Protein AF-A0A973TBJ0-F1 (afdb_monomer)

Sequence (214 aa):
MAAAATARAKSRHTTQELTTSIAASFDHWKHLVAASFVPLAARTRDVDGFRGRMRSRVLDRMSIVEVTATSHEVHRTPALIARAHERYFKLNLQLEGTGLLIQDNREAVLRPGDLAIYDTSRPYTLAFEDSTRIMVLMFPCEALSLPTDYVGQLAAVRMAGSEGLSGIVGQFIRQLSGNLDVLNGPSGSRLAANALDLVSTMLHAEMDITPGRM

Mean predicted aligned error: 6.65 Å

Solvent-accessible surface area (backbone atoms only — not comparable to full-atom values): 11570 Å² total; per-residue (Å²): 137,87,83,86,80,80,84,74,80,79,78,77,79,72,72,58,54,74,44,76,48,70,41,89,39,49,71,49,37,39,51,50,54,30,69,78,53,65,61,47,49,64,49,58,91,51,56,88,76,49,46,41,36,39,40,36,37,49,46,93,78,35,37,43,34,39,40,36,31,42,44,34,35,40,36,35,44,66,78,42,38,78,74,55,92,77,55,32,34,35,40,40,35,26,65,37,47,51,39,39,32,36,31,90,96,31,73,19,78,31,44,59,40,15,34,33,38,38,58,61,76,45,51,35,39,41,41,25,84,46,54,32,30,35,39,36,42,37,33,46,47,83,70,38,96,55,61,63,70,60,55,56,73,44,29,24,41,67,38,54,29,86,41,81,53,40,22,58,48,40,51,53,54,51,53,48,68,77,41,52,82,71,53,38,68,73,66,21,43,51,52,52,51,51,50,45,53,46,50,43,53,32,59,53,50,58,51,72,74,53,84,83,87,130

Secondary structure (DSSP, 8-state):
------------------EEEE-SSHHHHHHHHHHHSSS-EEE-S-TTT--EEEEEEEETTEEEEEEEESSEEEEE-HHHHTT----EEEEEEEEES-EEEEETTEEEEE-TT-EEEEETTS-EEEEESS-EEEEEEEEEGGGSSS-HHHHHHHTT--B-TTSHHHHHHHHHHHHHHHTTTT--HHHHHHHHHHHHHHHHHHHHHHHHT-----

Structure (mmCIF, N/CA/C/O backbone):
data_AF-A0A973TBJ0-F1
#
_entry.id   AF-A0A973TBJ0-F1
#
loop_
_atom_site.group_PDB
_atom_site.id
_atom_site.type_symbol
_atom_site.label_atom_id
_atom_site.label_alt_id
_atom_site.label_comp_id
_atom_site.label_asym_id
_atom_site.label_entity_id
_atom_site.label_seq_id
_atom_site.pdbx_PDB_ins_code
_atom_site.Cartn_x
_atom_site.Cartn_y
_atom_site.Cartn_z
_atom_site.occupancy
_atom_site.B_iso_or_equiv
_atom_site.auth_seq_id
_atom_site.auth_comp_id
_atom_site.auth_asym_id
_atom_site.auth_atom_id
_atom_site.pdbx_PDB_model_num
ATOM 1 N N . MET A 1 1 ? 37.559 -17.553 40.682 1.00 34.38 1 MET A N 1
ATOM 2 C CA . MET A 1 1 ? 37.868 -16.389 39.820 1.00 34.38 1 MET A CA 1
ATOM 3 C C . MET A 1 1 ? 37.573 -16.749 38.371 1.00 34.38 1 MET A C 1
ATOM 5 O O . MET A 1 1 ? 37.774 -17.904 38.029 1.00 34.38 1 MET A O 1
ATOM 9 N N . ALA A 1 2 ? 37.164 -15.744 37.581 1.00 28.59 2 ALA A N 1
ATOM 10 C CA . ALA A 1 2 ? 36.736 -15.748 36.168 1.00 28.59 2 ALA A CA 1
ATOM 11 C C . ALA A 1 2 ? 35.272 -16.202 35.954 1.00 28.59 2 ALA A C 1
ATOM 13 O O . ALA A 1 2 ? 34.984 -17.389 35.956 1.00 28.59 2 ALA A O 1
ATOM 14 N N . ALA A 1 3 ? 34.271 -15.319 36.049 1.00 27.66 3 ALA A N 1
ATOM 15 C CA . ALA A 1 3 ? 33.904 -14.155 35.216 1.00 27.66 3 ALA A CA 1
ATOM 16 C C . ALA A 1 3 ? 32.956 -14.535 34.062 1.00 27.66 3 ALA A C 1
ATOM 18 O O . ALA A 1 3 ? 33.300 -15.285 33.156 1.00 27.66 3 ALA A O 1
ATOM 19 N N . ALA A 1 4 ? 31.743 -13.988 34.161 1.00 31.95 4 ALA A N 1
ATOM 20 C CA . ALA A 1 4 ? 30.631 -14.114 33.235 1.00 31.95 4 ALA A CA 1
ATOM 21 C C . ALA A 1 4 ? 30.923 -13.485 31.864 1.00 31.95 4 ALA A C 1
ATOM 23 O O . ALA A 1 4 ? 31.586 -12.453 31.775 1.00 31.95 4 ALA A O 1
ATOM 24 N N . ALA A 1 5 ? 30.316 -14.041 30.817 1.00 28.50 5 ALA A N 1
ATOM 25 C CA . ALA A 1 5 ? 30.120 -13.353 29.548 1.00 28.50 5 ALA A CA 1
ATOM 26 C C . ALA A 1 5 ? 28.652 -13.494 29.131 1.00 28.50 5 ALA A C 1
ATOM 28 O O . ALA A 1 5 ? 28.253 -14.409 28.415 1.00 28.50 5 ALA A O 1
ATOM 29 N N . THR A 1 6 ? 27.833 -12.574 29.633 1.00 31.39 6 THR A N 1
ATOM 30 C CA . THR A 1 6 ? 26.460 -12.348 29.187 1.00 31.39 6 THR A CA 1
ATOM 31 C C . THR A 1 6 ? 26.503 -11.871 27.735 1.00 31.39 6 THR A C 1
ATOM 33 O O . THR A 1 6 ? 27.023 -10.791 27.444 1.00 31.39 6 THR A O 1
ATOM 36 N N . ALA A 1 7 ? 25.976 -12.673 26.809 1.00 32.09 7 ALA A N 1
ATOM 37 C CA . ALA A 1 7 ? 25.845 -12.290 25.410 1.00 32.09 7 ALA A CA 1
ATOM 38 C C . ALA A 1 7 ? 24.830 -11.143 25.293 1.00 32.09 7 ALA A C 1
ATOM 40 O O . ALA A 1 7 ? 23.620 -11.320 25.415 1.00 32.09 7 ALA A O 1
ATOM 41 N N . ARG A 1 8 ? 25.349 -9.930 25.105 1.00 29.88 8 ARG A N 1
ATOM 42 C CA . ARG A 1 8 ? 24.578 -8.702 24.926 1.00 29.88 8 ARG A CA 1
ATOM 43 C C . ARG A 1 8 ? 23.846 -8.775 23.583 1.00 29.88 8 ARG A C 1
ATOM 45 O O . ARG A 1 8 ? 24.484 -8.730 22.531 1.00 29.88 8 ARG A O 1
ATOM 52 N N . ALA A 1 9 ? 22.519 -8.881 23.615 1.00 33.59 9 ALA A N 1
ATOM 53 C CA . ALA A 1 9 ? 21.678 -8.690 22.440 1.00 33.59 9 ALA A CA 1
ATOM 54 C C . ALA A 1 9 ? 21.980 -7.305 21.843 1.00 33.59 9 ALA A C 1
ATOM 56 O O . ALA A 1 9 ? 21.802 -6.277 22.501 1.00 33.59 9 ALA A O 1
ATOM 57 N N . LYS A 1 10 ? 22.503 -7.269 20.614 1.00 29.95 10 LYS A N 1
ATOM 58 C CA . LYS A 1 10 ? 22.707 -6.014 19.888 1.00 29.95 10 LYS A CA 1
ATOM 59 C C . LYS A 1 10 ? 21.331 -5.459 19.528 1.00 29.95 10 LYS A C 1
ATOM 61 O O . LYS A 1 10 ? 20.676 -5.975 18.627 1.00 29.95 10 LYS A O 1
ATOM 66 N N . SER A 1 11 ? 20.915 -4.416 20.243 1.00 37.12 11 SER A N 1
ATOM 67 C CA . SER A 1 11 ? 19.820 -3.536 19.837 1.00 37.12 11 SER A CA 1
ATOM 68 C C . SER A 1 11 ? 20.096 -3.055 18.410 1.00 37.12 11 SER A C 1
ATOM 70 O O . SER A 1 11 ? 21.063 -2.330 18.167 1.00 37.12 11 SER A O 1
ATOM 72 N N . ARG A 1 12 ? 19.299 -3.526 17.447 1.00 39.25 12 ARG A N 1
ATOM 73 C CA . ARG A 1 12 ? 19.299 -3.004 16.081 1.00 39.25 12 ARG A CA 1
ATOM 74 C C . ARG A 1 12 ? 18.627 -1.635 16.132 1.00 39.25 12 ARG A C 1
ATOM 76 O O . ARG A 1 12 ? 17.409 -1.543 16.045 1.00 39.25 12 ARG A O 1
ATOM 83 N N . HIS A 1 13 ? 19.415 -0.572 16.269 1.00 37.84 13 HIS A N 1
ATOM 84 C CA . HIS A 1 13 ? 18.988 0.740 15.796 1.00 37.84 13 HIS A CA 1
ATOM 85 C C . HIS A 1 13 ? 18.872 0.638 14.273 1.00 37.84 13 HIS A C 1
ATOM 87 O O . HIS A 1 13 ? 19.859 0.792 13.559 1.00 37.84 13 HIS A O 1
ATOM 93 N N . THR A 1 14 ? 17.695 0.254 13.780 1.00 48.97 14 THR A N 1
ATOM 94 C CA . THR A 1 14 ? 17.381 0.298 12.353 1.00 48.97 14 THR A CA 1
ATOM 95 C C . THR A 1 14 ? 17.496 1.752 11.927 1.00 48.97 14 THR A C 1
ATOM 97 O O . THR A 1 14 ? 16.758 2.604 12.420 1.00 48.97 14 THR A O 1
ATOM 100 N N . THR A 1 15 ? 18.480 2.058 11.089 1.00 49.06 15 THR A N 1
ATOM 101 C CA . THR A 1 15 ? 18.734 3.416 10.624 1.00 49.06 15 THR A CA 1
ATOM 102 C C . THR A 1 15 ? 17.465 3.965 9.974 1.00 49.06 15 THR A C 1
ATOM 104 O O . THR A 1 15 ? 16.934 3.360 9.044 1.00 49.06 15 THR A O 1
ATOM 107 N N . GLN A 1 16 ? 16.972 5.107 10.459 1.00 65.06 16 GLN A N 1
ATOM 108 C CA . GLN A 1 16 ? 15.838 5.843 9.884 1.00 65.06 16 GLN A CA 1
ATOM 109 C C . GLN A 1 16 ? 16.239 6.523 8.560 1.00 65.06 16 GLN A C 1
ATOM 111 O O . GLN A 1 16 ? 15.932 7.691 8.335 1.00 65.06 16 GLN A O 1
ATOM 116 N N . GLU A 1 17 ? 16.999 5.849 7.703 1.00 82.06 17 GLU A N 1
ATOM 117 C CA . GLU A 1 17 ? 17.469 6.401 6.437 1.00 82.06 17 GLU A CA 1
ATOM 118 C C . GLU A 1 17 ? 16.389 6.273 5.365 1.00 82.06 17 GLU A C 1
ATOM 120 O O . GLU A 1 17 ? 15.739 5.236 5.210 1.00 82.06 17 GLU A O 1
ATOM 125 N N . LEU A 1 18 ? 16.202 7.351 4.603 1.00 89.69 18 LEU A N 1
ATOM 126 C CA . LEU A 1 18 ? 15.387 7.308 3.400 1.00 89.69 18 LEU A CA 1
ATOM 127 C C . LEU A 1 18 ? 16.126 6.492 2.345 1.00 89.69 18 LEU A C 1
ATOM 129 O O . LEU A 1 18 ? 17.168 6.908 1.845 1.00 89.69 18 LEU A O 1
ATOM 133 N N . THR A 1 19 ? 15.556 5.355 1.969 1.00 92.94 19 THR A N 1
ATOM 134 C CA . THR A 1 19 ? 16.095 4.516 0.901 1.00 92.94 19 THR A CA 1
ATOM 135 C C . THR A 1 19 ? 15.351 4.807 -0.393 1.00 92.94 19 THR A C 1
ATOM 137 O O . THR A 1 19 ? 14.122 4.833 -0.412 1.00 92.94 19 THR A O 1
ATOM 140 N N . THR A 1 20 ? 16.088 5.017 -1.484 1.00 95.62 20 THR A N 1
ATOM 141 C CA . THR A 1 20 ? 15.522 5.093 -2.836 1.00 95.62 20 THR A CA 1
ATOM 142 C C . THR A 1 20 ? 16.095 3.962 -3.675 1.00 95.62 20 THR A C 1
ATOM 144 O O . THR A 1 20 ? 17.310 3.832 -3.792 1.00 95.62 20 THR A O 1
ATOM 147 N N . SER A 1 21 ? 15.226 3.158 -4.278 1.00 96.94 21 SER A N 1
ATOM 148 C CA . SER A 1 21 ? 15.606 2.028 -5.124 1.00 96.94 21 SER A CA 1
ATOM 149 C C . SER A 1 21 ? 14.927 2.147 -6.481 1.00 96.94 21 SER A C 1
ATOM 151 O O . SER A 1 21 ? 13.714 2.338 -6.559 1.00 96.94 21 SER A O 1
ATOM 153 N N . ILE A 1 22 ? 15.705 2.027 -7.553 1.00 98.12 22 ILE A N 1
ATOM 154 C CA . ILE A 1 22 ? 15.210 1.978 -8.932 1.00 98.12 22 ILE A CA 1
ATOM 155 C C . ILE A 1 22 ? 15.436 0.556 -9.440 1.00 98.12 22 ILE A C 1
ATOM 157 O O . ILE A 1 22 ? 16.542 0.022 -9.340 1.00 98.12 22 ILE A O 1
ATOM 161 N N . ALA A 1 23 ? 14.383 -0.072 -9.955 1.00 98.06 23 ALA A N 1
ATOM 162 C CA . ALA A 1 23 ? 14.469 -1.414 -10.501 1.00 98.06 23 ALA A CA 1
ATOM 163 C C . ALA A 1 23 ? 15.285 -1.400 -11.797 1.00 98.06 23 ALA A C 1
ATOM 165 O O . ALA A 1 23 ? 14.930 -0.722 -12.758 1.00 98.06 23 ALA A O 1
ATOM 166 N N . ALA A 1 24 ? 16.364 -2.180 -11.821 1.00 97.69 24 ALA A N 1
ATOM 167 C CA . ALA A 1 24 ? 17.177 -2.384 -13.022 1.00 97.69 24 ALA A CA 1
ATOM 168 C C . ALA A 1 24 ? 16.525 -3.362 -14.020 1.00 97.69 24 ALA A C 1
ATOM 170 O O . ALA A 1 24 ? 16.870 -3.372 -15.195 1.00 97.69 24 ALA A O 1
ATOM 171 N N . SER A 1 25 ? 15.603 -4.200 -13.541 1.00 98.19 25 SER A N 1
ATOM 172 C CA . SER A 1 25 ? 14.829 -5.170 -14.317 1.00 98.19 25 SER A CA 1
ATOM 173 C C . SER A 1 25 ? 13.574 -5.571 -13.539 1.00 98.19 25 SER A C 1
ATOM 175 O O . SER A 1 25 ? 13.467 -5.296 -12.337 1.00 98.19 25 SER A O 1
ATOM 177 N N . PHE A 1 26 ? 12.641 -6.275 -14.182 1.00 98.50 26 PHE A N 1
ATOM 178 C CA . PHE A 1 26 ? 11.483 -6.827 -13.478 1.00 98.50 26 PHE A CA 1
ATOM 179 C C . PHE A 1 26 ? 11.865 -7.900 -12.439 1.00 98.50 26 PHE A C 1
ATOM 181 O O . PHE A 1 26 ? 11.249 -8.005 -11.377 1.00 98.50 26 PHE A O 1
ATOM 188 N N . ASP A 1 27 ? 12.927 -8.669 -12.684 1.00 98.19 27 ASP A N 1
ATOM 189 C CA . ASP A 1 27 ? 13.447 -9.601 -11.681 1.00 98.19 27 ASP A CA 1
ATOM 190 C C . ASP A 1 27 ? 13.969 -8.867 -10.450 1.00 98.19 27 ASP A C 1
ATOM 192 O O . ASP A 1 27 ? 13.645 -9.252 -9.326 1.00 98.19 27 ASP A O 1
ATOM 196 N N . HIS A 1 28 ? 14.702 -7.768 -10.638 1.00 97.94 28 HIS A N 1
ATOM 197 C CA . HIS A 1 28 ? 15.117 -6.920 -9.526 1.00 97.94 28 HIS A CA 1
ATOM 198 C C . HIS A 1 28 ? 13.894 -6.331 -8.798 1.00 97.94 28 HIS A C 1
ATOM 200 O O . HIS A 1 28 ? 13.849 -6.344 -7.569 1.00 97.94 28 HIS A O 1
ATOM 206 N N . TRP A 1 29 ? 12.851 -5.915 -9.523 1.00 98.31 29 TRP A N 1
ATOM 207 C CA . TRP A 1 29 ? 11.604 -5.435 -8.919 1.00 98.31 29 TRP A CA 1
ATOM 208 C C . TRP A 1 29 ? 10.946 -6.452 -7.982 1.00 98.31 29 TRP A C 1
ATOM 210 O O . TRP A 1 29 ? 10.576 -6.093 -6.864 1.00 98.31 29 TRP A O 1
ATOM 220 N N . LYS A 1 30 ? 10.851 -7.727 -8.383 1.00 98.00 30 LYS A N 1
ATOM 221 C CA . LYS A 1 30 ? 10.316 -8.796 -7.517 1.00 98.00 30 LYS A CA 1
ATOM 222 C C . LYS A 1 30 ? 11.065 -8.878 -6.183 1.00 98.00 30 LYS A C 1
ATOM 224 O O . LYS A 1 30 ? 10.432 -9.030 -5.140 1.00 98.00 30 LYS A O 1
ATOM 229 N N . HIS A 1 31 ? 12.392 -8.745 -6.213 1.00 96.56 31 HIS A N 1
ATOM 230 C CA . HIS A 1 31 ? 13.213 -8.744 -5.002 1.00 96.56 31 HIS A CA 1
ATOM 231 C C . HIS A 1 31 ? 12.967 -7.496 -4.147 1.00 96.56 31 HIS A C 1
ATOM 233 O O . HIS A 1 31 ? 12.805 -7.629 -2.936 1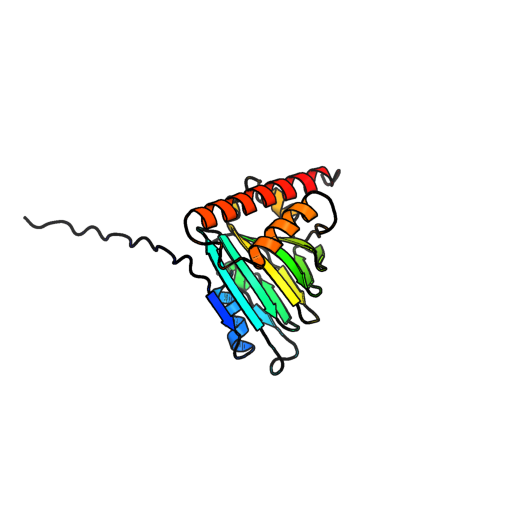.00 96.56 31 HIS A O 1
ATOM 239 N N . LEU A 1 32 ? 12.876 -6.308 -4.758 1.00 96.75 32 LEU A N 1
ATOM 240 C CA . LEU A 1 32 ? 12.585 -5.060 -4.042 1.00 96.75 32 LEU A CA 1
ATOM 241 C C . LEU A 1 32 ? 11.229 -5.125 -3.328 1.00 96.75 32 LEU A C 1
ATOM 243 O O . LEU A 1 32 ? 11.163 -4.890 -2.126 1.00 96.75 32 LEU A O 1
ATOM 247 N N . VAL A 1 33 ? 10.163 -5.535 -4.024 1.00 95.88 33 VAL A N 1
ATOM 248 C CA . VAL A 1 33 ? 8.821 -5.685 -3.429 1.00 95.88 33 VAL A CA 1
ATOM 249 C C . VAL A 1 33 ? 8.839 -6.656 -2.245 1.00 95.88 33 VAL A C 1
ATOM 251 O O . VAL A 1 33 ? 8.254 -6.360 -1.203 1.00 95.88 33 VAL A O 1
ATOM 254 N N . ALA A 1 34 ? 9.509 -7.803 -2.383 1.00 93.19 34 ALA A N 1
ATOM 255 C CA . ALA A 1 34 ? 9.591 -8.802 -1.321 1.00 93.19 34 ALA A CA 1
ATOM 256 C C . ALA A 1 34 ? 10.442 -8.346 -0.121 1.00 93.19 34 ALA A C 1
AT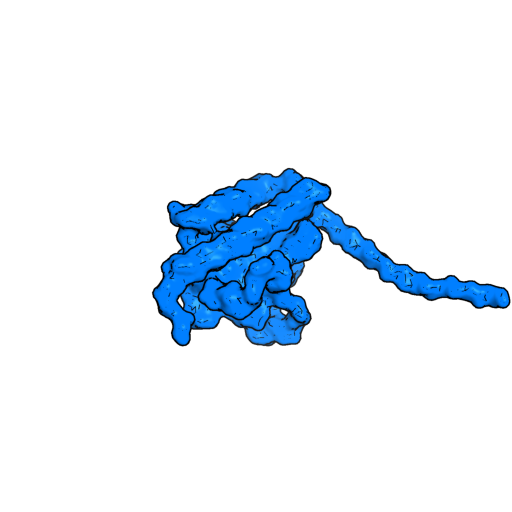OM 258 O O . ALA A 1 34 ? 10.176 -8.778 0.996 1.00 93.19 34 ALA A O 1
ATOM 259 N N . ALA A 1 35 ? 11.445 -7.489 -0.339 1.00 91.81 35 ALA A N 1
ATOM 260 C CA . ALA A 1 35 ? 12.307 -6.954 0.714 1.00 91.81 35 ALA A CA 1
ATOM 261 C C . ALA A 1 35 ? 11.696 -5.744 1.444 1.00 91.81 35 ALA A C 1
ATOM 263 O O . ALA A 1 35 ? 11.965 -5.543 2.626 1.00 91.81 35 ALA A O 1
ATOM 264 N N . SER A 1 36 ? 10.882 -4.934 0.758 1.00 92.56 36 SER A N 1
ATOM 265 C CA . SER A 1 36 ? 10.266 -3.724 1.326 1.00 92.56 36 SER A CA 1
ATOM 266 C C . SER A 1 36 ? 8.996 -3.994 2.139 1.00 92.56 36 SER A C 1
ATOM 268 O O . SER A 1 36 ? 8.548 -3.125 2.888 1.00 92.56 36 SER A O 1
ATOM 270 N N . PHE A 1 37 ? 8.397 -5.176 1.988 1.00 93.88 37 PHE A N 1
ATOM 271 C CA . PHE A 1 37 ? 7.125 -5.540 2.608 1.00 93.88 37 PHE A CA 1
ATOM 272 C C . PHE A 1 37 ? 7.171 -6.958 3.215 1.00 93.88 37 PHE A C 1
ATOM 274 O O . PHE A 1 37 ? 8.226 -7.484 3.546 1.00 93.88 37 PHE A O 1
ATOM 281 N N . VAL A 1 38 ? 6.002 -7.587 3.375 1.00 94.00 38 VAL A N 1
ATOM 282 C CA . VAL A 1 38 ? 5.858 -9.036 3.597 1.00 94.00 38 VAL A CA 1
ATOM 283 C C . VAL A 1 38 ? 6.251 -9.833 2.338 1.00 94.00 38 VAL A C 1
ATOM 285 O O . VAL A 1 38 ? 6.314 -9.248 1.257 1.00 94.00 38 VAL A O 1
ATOM 288 N N . PRO A 1 39 ? 6.446 -11.167 2.413 1.00 95.62 39 PRO A N 1
ATOM 289 C CA . PRO A 1 39 ? 6.699 -11.981 1.226 1.00 95.62 39 PRO A CA 1
ATOM 290 C C . PRO A 1 39 ? 5.585 -11.844 0.179 1.00 95.62 39 PRO A C 1
ATOM 292 O O . PRO A 1 39 ? 4.416 -12.147 0.453 1.00 95.62 39 PRO A O 1
ATOM 295 N N . LEU A 1 40 ? 5.959 -11.408 -1.024 1.00 96.75 40 LEU A N 1
ATOM 296 C CA . LEU A 1 40 ? 5.058 -11.102 -2.135 1.00 96.75 40 LEU A CA 1
ATOM 297 C C . LEU A 1 40 ? 5.592 -11.676 -3.445 1.00 96.75 40 LEU A C 1
ATOM 299 O O . LEU A 1 40 ? 6.799 -11.808 -3.635 1.00 96.75 40 LEU A O 1
ATOM 303 N N . ALA A 1 41 ? 4.677 -11.989 -4.356 1.00 97.56 41 ALA A N 1
ATOM 304 C CA . ALA A 1 41 ? 4.989 -12.237 -5.756 1.00 97.56 41 ALA A CA 1
ATOM 305 C C . ALA A 1 41 ? 4.563 -11.023 -6.585 1.00 97.56 41 ALA A C 1
ATOM 307 O O . ALA A 1 41 ? 3.554 -10.398 -6.269 1.00 97.56 41 ALA A O 1
ATOM 308 N N . ALA A 1 42 ? 5.293 -10.722 -7.657 1.00 98.31 42 ALA A N 1
ATOM 309 C CA . ALA A 1 42 ? 4.883 -9.719 -8.632 1.00 98.31 42 ALA A CA 1
ATOM 310 C C . ALA A 1 42 ? 4.866 -10.312 -10.043 1.00 98.31 42 ALA A C 1
ATOM 312 O O . ALA A 1 42 ? 5.660 -11.206 -10.357 1.00 98.31 42 ALA A O 1
ATOM 313 N N . ARG A 1 43 ? 3.959 -9.811 -10.885 1.00 98.25 43 ARG A N 1
ATOM 314 C CA . ARG A 1 43 ? 3.824 -10.183 -12.302 1.00 98.25 43 ARG A CA 1
ATOM 315 C C . ARG A 1 43 ? 3.677 -8.938 -13.172 1.00 98.25 43 ARG A C 1
ATOM 317 O O . ARG A 1 43 ? 3.189 -7.917 -12.708 1.00 98.25 43 ARG A O 1
ATOM 324 N N . THR A 1 44 ? 4.102 -9.023 -14.425 1.00 98.31 44 THR A N 1
ATOM 325 C CA . THR A 1 44 ? 3.826 -8.016 -15.455 1.00 98.31 44 THR A CA 1
ATOM 326 C C . THR A 1 44 ? 3.725 -8.710 -16.810 1.00 98.31 44 THR A C 1
ATOM 328 O O . THR A 1 44 ? 4.266 -9.806 -16.980 1.00 98.31 44 THR A O 1
ATOM 331 N N . ARG A 1 45 ? 3.014 -8.091 -17.755 1.00 96.38 45 ARG A N 1
ATOM 332 C CA . ARG A 1 45 ? 2.941 -8.552 -19.149 1.00 96.38 45 ARG A CA 1
ATOM 333 C C . ARG A 1 45 ? 4.091 -8.006 -19.998 1.00 96.38 45 ARG A C 1
ATOM 335 O O . ARG A 1 45 ? 4.435 -8.629 -20.993 1.00 96.38 45 ARG A O 1
ATOM 342 N N . ASP A 1 46 ? 4.687 -6.887 -19.589 1.00 96.50 46 ASP A N 1
ATOM 343 C CA . ASP A 1 46 ? 5.777 -6.213 -20.296 1.00 96.50 46 ASP A CA 1
ATOM 344 C C . ASP A 1 46 ? 7.044 -6.210 -19.431 1.00 96.50 46 ASP A C 1
ATOM 346 O O . ASP A 1 46 ? 7.321 -5.277 -18.677 1.00 96.50 46 ASP A O 1
ATOM 350 N N . VAL A 1 47 ? 7.782 -7.320 -19.483 1.00 97.44 47 VAL A N 1
ATOM 351 C CA . VAL A 1 47 ? 8.981 -7.535 -18.656 1.00 97.44 47 VAL A CA 1
ATOM 352 C C . VAL A 1 47 ? 10.119 -6.595 -19.059 1.00 97.44 47 VAL A C 1
ATOM 354 O O . VAL A 1 47 ? 10.785 -6.044 -18.180 1.00 97.44 47 VAL A O 1
ATOM 357 N N . ASP A 1 48 ? 10.320 -6.392 -20.362 1.00 96.62 48 ASP A N 1
ATOM 358 C CA . ASP A 1 48 ? 11.429 -5.602 -20.907 1.00 96.62 48 ASP A CA 1
ATOM 359 C C . ASP A 1 48 ? 11.160 -4.090 -20.816 1.00 96.62 48 ASP A C 1
ATOM 361 O O . ASP A 1 48 ? 12.074 -3.289 -20.584 1.00 96.62 48 ASP A O 1
ATOM 365 N N . GLY A 1 49 ? 9.895 -3.680 -20.949 1.00 97.12 49 GLY A N 1
ATOM 366 C CA . GLY A 1 49 ? 9.463 -2.293 -20.790 1.00 97.12 49 GLY A CA 1
ATOM 367 C C . GLY A 1 49 ? 9.224 -1.868 -19.342 1.00 97.12 49 GLY A C 1
ATOM 368 O O . GLY A 1 49 ? 9.081 -0.670 -19.083 1.00 97.12 49 GLY A O 1
ATOM 369 N N . PHE A 1 50 ? 9.246 -2.798 -18.378 1.00 98.50 50 PHE A N 1
ATOM 370 C CA . PHE A 1 50 ? 8.954 -2.489 -16.981 1.00 98.50 50 PHE A CA 1
ATOM 371 C C . PHE A 1 50 ? 9.854 -1.373 -16.423 1.00 98.50 50 PHE A C 1
ATOM 373 O O . PHE A 1 50 ? 11.079 -1.366 -16.589 1.00 98.50 50 PHE A O 1
ATOM 380 N N . ARG A 1 51 ? 9.243 -0.428 -15.704 1.00 98.62 51 ARG A N 1
ATOM 381 C CA . ARG A 1 51 ? 9.938 0.592 -14.911 1.00 98.62 51 ARG A CA 1
ATOM 382 C C . ARG A 1 51 ? 9.338 0.618 -13.515 1.00 98.62 51 ARG A C 1
ATOM 384 O O . ARG A 1 51 ? 8.122 0.660 -13.370 1.00 98.62 51 ARG A O 1
ATOM 391 N N . GLY A 1 52 ? 10.192 0.641 -12.494 1.00 98.44 52 GLY A N 1
ATOM 392 C CA . GLY A 1 52 ? 9.768 0.676 -11.097 1.00 98.44 52 GLY A CA 1
ATOM 393 C C . GLY A 1 52 ? 10.741 1.454 -10.220 1.00 98.44 52 GLY A C 1
ATOM 394 O O . GLY A 1 52 ? 11.957 1.362 -10.384 1.00 98.44 52 GLY A O 1
ATOM 395 N N . ARG A 1 53 ? 10.203 2.213 -9.271 1.00 98.31 53 ARG A N 1
ATOM 396 C CA . ARG A 1 53 ? 10.940 2.962 -8.254 1.00 98.31 53 ARG A CA 1
ATOM 397 C C . ARG A 1 53 ? 10.225 2.835 -6.914 1.00 98.31 53 ARG A C 1
ATOM 399 O O . ARG A 1 53 ? 9.005 2.965 -6.849 1.00 98.31 53 ARG A O 1
ATOM 406 N N . MET A 1 54 ? 10.992 2.654 -5.844 1.00 97.06 54 MET A N 1
ATOM 407 C CA . MET A 1 54 ? 10.514 2.744 -4.466 1.00 97.06 54 MET A CA 1
ATOM 408 C C . MET A 1 54 ? 11.295 3.800 -3.696 1.00 97.06 54 MET A C 1
ATOM 410 O O . MET A 1 54 ? 12.514 3.898 -3.824 1.00 97.06 54 MET A O 1
ATOM 414 N N . ARG A 1 55 ? 10.588 4.589 -2.890 1.00 95.44 55 ARG A N 1
ATOM 415 C CA . ARG A 1 55 ? 11.169 5.407 -1.822 1.00 95.44 55 ARG A CA 1
ATOM 416 C C . ARG A 1 55 ? 10.578 4.921 -0.515 1.00 95.44 55 ARG A C 1
ATOM 418 O O . ARG A 1 55 ? 9.365 4.980 -0.350 1.00 95.44 55 ARG A O 1
ATOM 425 N N . SER A 1 56 ? 11.410 4.434 0.391 1.00 93.25 56 SER A N 1
ATOM 426 C CA . SER A 1 56 ? 10.954 3.835 1.640 1.00 93.25 56 SER A CA 1
ATOM 427 C C . SER A 1 56 ? 11.646 4.444 2.840 1.00 93.25 56 SER A C 1
ATOM 429 O O . SER A 1 56 ? 12.848 4.719 2.809 1.00 93.25 56 SER A O 1
ATOM 431 N N . ARG A 1 57 ? 10.897 4.559 3.929 1.00 91.88 57 ARG A N 1
ATOM 432 C CA . ARG A 1 57 ? 11.434 4.879 5.241 1.00 91.88 57 ARG A CA 1
ATOM 433 C C . ARG A 1 57 ? 10.769 4.012 6.299 1.00 91.88 57 ARG A C 1
ATOM 435 O O . ARG A 1 57 ? 9.559 3.806 6.261 1.00 91.88 57 ARG A O 1
ATOM 442 N N . VAL A 1 58 ? 11.568 3.547 7.253 1.00 91.00 58 VAL A N 1
ATOM 443 C CA . VAL A 1 58 ? 11.083 2.844 8.442 1.00 91.00 58 VAL A CA 1
ATOM 444 C C . VAL A 1 58 ? 11.211 3.771 9.645 1.00 91.00 58 VAL A C 1
ATOM 446 O O . VAL A 1 58 ? 12.285 4.314 9.908 1.00 91.00 58 VAL A O 1
ATOM 449 N N . LEU A 1 59 ? 10.101 3.965 10.351 1.00 88.69 59 LEU A N 1
ATOM 450 C CA . LEU A 1 59 ? 10.000 4.733 11.586 1.00 88.69 59 LEU A CA 1
ATOM 451 C C . LEU A 1 59 ? 9.431 3.804 12.653 1.00 88.69 59 LEU A C 1
ATOM 453 O O . LEU A 1 59 ? 8.268 3.405 12.595 1.00 88.69 59 LEU A O 1
ATOM 457 N N . ASP A 1 60 ? 10.285 3.411 13.593 1.00 87.12 60 ASP A N 1
ATOM 458 C CA . ASP A 1 60 ? 9.985 2.395 14.599 1.00 87.12 60 ASP A CA 1
ATOM 459 C C . ASP A 1 60 ? 9.500 1.081 13.956 1.00 87.12 60 ASP A C 1
ATOM 461 O O . ASP A 1 60 ? 10.291 0.385 13.317 1.00 87.12 60 ASP A O 1
ATOM 465 N N . ARG A 1 61 ? 8.216 0.730 14.103 1.00 87.00 61 ARG A N 1
ATOM 466 C CA . ARG A 1 61 ? 7.612 -0.482 13.510 1.00 87.00 61 ARG A CA 1
ATOM 467 C C . ARG A 1 61 ? 6.771 -0.196 12.262 1.00 87.00 61 ARG A C 1
ATOM 469 O O . ARG A 1 61 ? 6.175 -1.115 11.710 1.00 87.00 61 ARG A O 1
ATOM 476 N N . MET A 1 62 ? 6.707 1.058 11.822 1.00 91.62 62 MET A N 1
ATOM 477 C CA . MET A 1 62 ? 5.933 1.490 10.663 1.00 91.62 62 MET A CA 1
ATOM 478 C C . MET A 1 62 ? 6.850 1.684 9.454 1.00 91.62 62 MET A C 1
ATOM 480 O O . MET A 1 62 ? 7.854 2.391 9.525 1.00 91.62 62 MET A O 1
ATOM 484 N N . SER A 1 63 ? 6.487 1.081 8.326 1.00 93.38 63 SER A N 1
ATOM 485 C CA . SER A 1 63 ? 7.132 1.313 7.035 1.00 93.38 63 SER A CA 1
ATOM 486 C C . SER A 1 63 ? 6.248 2.213 6.180 1.00 93.38 63 SER A C 1
ATOM 488 O O . SER A 1 63 ? 5.048 1.971 6.047 1.00 93.38 63 SER A O 1
ATOM 490 N N . ILE A 1 64 ? 6.844 3.252 5.608 1.00 94.62 64 ILE A N 1
ATOM 491 C CA . ILE A 1 64 ? 6.201 4.205 4.705 1.00 94.62 64 ILE A CA 1
ATOM 492 C C . ILE A 1 64 ? 6.908 4.078 3.363 1.00 94.62 64 ILE A C 1
ATOM 494 O O . ILE A 1 64 ? 8.107 4.348 3.267 1.00 94.62 64 ILE A O 1
ATOM 498 N N . VAL A 1 65 ? 6.185 3.637 2.337 1.00 96.06 65 VAL A N 1
ATOM 499 C CA . VAL A 1 65 ? 6.761 3.300 1.033 1.00 96.06 65 VAL A CA 1
ATOM 500 C C . VAL A 1 65 ? 5.967 3.964 -0.082 1.00 96.06 65 VAL A C 1
ATOM 502 O O . VAL A 1 65 ? 4.824 3.601 -0.348 1.00 96.06 65 VAL A O 1
ATOM 505 N N . GLU A 1 66 ? 6.593 4.908 -0.779 1.00 97.12 66 GLU A N 1
ATOM 506 C CA . GLU A 1 66 ? 6.104 5.396 -2.064 1.00 97.12 66 GLU A CA 1
ATOM 507 C C . GLU A 1 66 ? 6.576 4.449 -3.170 1.00 97.12 66 GLU A C 1
ATOM 509 O O . GLU A 1 66 ? 7.772 4.178 -3.305 1.00 97.12 66 GLU A O 1
ATOM 514 N N . VAL A 1 67 ? 5.641 3.979 -3.986 1.00 98.00 67 VAL A N 1
ATOM 515 C CA . VAL A 1 67 ? 5.878 3.065 -5.105 1.00 98.00 67 VAL A CA 1
ATOM 516 C C . VAL A 1 67 ? 5.438 3.774 -6.382 1.00 98.00 67 VAL A C 1
ATOM 518 O O . VAL A 1 67 ? 4.323 4.282 -6.464 1.00 98.00 67 VAL A O 1
ATOM 521 N N . THR A 1 68 ? 6.306 3.820 -7.388 1.00 98.50 68 THR A N 1
ATOM 522 C CA . THR A 1 68 ? 5.965 4.258 -8.749 1.00 98.50 68 THR A CA 1
ATOM 523 C C . THR A 1 68 ? 6.367 3.160 -9.711 1.00 98.50 68 THR A C 1
ATOM 525 O O . THR A 1 68 ? 7.529 2.759 -9.705 1.00 98.50 68 THR A O 1
ATOM 528 N N . ALA A 1 69 ? 5.441 2.658 -10.519 1.00 98.50 69 ALA A N 1
ATOM 529 C CA . ALA A 1 69 ? 5.747 1.600 -11.473 1.00 98.50 69 ALA A CA 1
ATOM 530 C C . ALA A 1 69 ? 4.790 1.606 -12.665 1.00 98.50 69 ALA A C 1
ATOM 532 O O . ALA A 1 69 ? 3.675 2.109 -12.562 1.00 98.50 69 ALA A O 1
ATOM 533 N N . THR A 1 70 ? 5.232 1.031 -13.781 1.00 98.56 70 THR A N 1
ATOM 534 C CA . THR A 1 70 ? 4.380 0.689 -14.931 1.00 98.56 70 THR A CA 1
ATOM 535 C C . THR A 1 70 ? 3.425 -0.463 -14.585 1.00 98.56 70 THR A C 1
ATOM 537 O O . THR A 1 70 ? 3.469 -0.995 -13.474 1.00 98.56 70 THR A O 1
ATOM 540 N N . SER A 1 71 ? 2.587 -0.874 -15.541 1.00 98.31 71 SER A N 1
ATOM 541 C CA . SER A 1 71 ? 1.632 -1.985 -15.411 1.00 98.31 71 SER A CA 1
ATOM 542 C C . SER A 1 71 ? 2.227 -3.221 -14.724 1.00 98.31 71 SER A C 1
ATOM 544 O O . SER A 1 71 ? 3.251 -3.762 -15.163 1.00 98.31 71 SER A O 1
ATOM 546 N N . HIS A 1 72 ? 1.611 -3.656 -13.625 1.00 98.62 72 HIS A N 1
ATOM 547 C CA . HIS A 1 72 ? 2.016 -4.847 -12.880 1.00 98.62 72 HIS A CA 1
ATOM 548 C C . HIS A 1 72 ? 0.942 -5.301 -11.888 1.00 98.62 72 HIS A C 1
ATOM 550 O O . HIS A 1 72 ? 0.031 -4.563 -11.518 1.00 98.62 72 HIS A O 1
ATOM 556 N N . GLU A 1 73 ? 1.114 -6.524 -11.402 1.00 98.62 73 GLU A N 1
ATOM 557 C CA . GLU A 1 73 ? 0.322 -7.114 -10.332 1.00 98.62 73 GLU A CA 1
ATOM 558 C C . GLU A 1 73 ? 1.225 -7.516 -9.165 1.00 98.62 73 GLU A C 1
ATOM 560 O O . GLU A 1 73 ? 2.384 -7.904 -9.348 1.00 98.62 73 GLU A O 1
ATOM 565 N N . VAL A 1 74 ? 0.675 -7.455 -7.956 1.00 98.44 74 VAL A N 1
ATOM 566 C CA . VAL A 1 74 ? 1.289 -7.932 -6.718 1.00 98.44 74 VAL A CA 1
ATOM 567 C C . VAL A 1 74 ? 0.331 -8.904 -6.046 1.00 98.44 74 VAL A C 1
ATOM 569 O O . VAL A 1 74 ? -0.841 -8.593 -5.846 1.00 98.44 74 VAL A O 1
ATOM 572 N N . HIS A 1 75 ? 0.845 -10.062 -5.638 1.00 98.44 75 HIS A N 1
ATOM 573 C CA . HIS A 1 75 ? 0.059 -11.110 -5.003 1.00 98.44 75 HIS A CA 1
ATOM 574 C C . HIS A 1 75 ? 0.645 -11.517 -3.660 1.00 98.44 75 HIS A C 1
ATOM 576 O O . HIS A 1 75 ? 1.826 -11.865 -3.533 1.00 98.44 75 HIS A O 1
ATOM 582 N N . ARG A 1 76 ? -0.240 -11.581 -2.673 1.00 98.00 76 ARG A N 1
ATOM 583 C CA . ARG A 1 76 ? -0.022 -12.259 -1.403 1.00 98.00 76 ARG A CA 1
ATOM 584 C C . ARG A 1 76 ? -0.796 -13.569 -1.439 1.00 98.00 76 ARG A C 1
ATOM 586 O O . ARG A 1 76 ? -2.018 -13.565 -1.385 1.00 98.00 76 ARG A O 1
ATOM 593 N N . THR A 1 77 ? -0.098 -14.692 -1.575 1.00 97.50 77 THR A N 1
ATOM 594 C CA . THR A 1 77 ? -0.725 -16.020 -1.711 1.00 97.50 77 THR A CA 1
ATOM 595 C C . THR A 1 77 ? -0.693 -16.795 -0.390 1.00 97.50 77 THR A C 1
ATOM 597 O O . THR A 1 77 ? 0.173 -16.517 0.444 1.00 97.50 77 THR A O 1
ATOM 600 N N . PRO A 1 78 ? -1.550 -17.819 -0.196 1.00 96.81 78 PRO A N 1
ATOM 601 C CA . PRO A 1 78 ? -1.500 -18.680 0.992 1.00 96.81 78 PRO A CA 1
ATOM 602 C C . PRO A 1 78 ? -0.110 -19.274 1.269 1.00 96.81 78 PRO A C 1
ATOM 604 O O . PRO A 1 78 ? 0.364 -19.264 2.402 1.00 96.81 78 PRO A O 1
ATOM 607 N N . ALA A 1 79 ? 0.593 -19.715 0.220 1.00 96.31 79 ALA A N 1
ATOM 608 C CA . ALA A 1 79 ? 1.939 -20.276 0.340 1.00 96.31 79 ALA A CA 1
ATOM 609 C C . ALA A 1 79 ? 2.977 -19.250 0.824 1.00 96.31 79 ALA A C 1
ATOM 611 O O . ALA A 1 79 ? 3.916 -19.603 1.535 1.00 96.31 79 ALA A O 1
ATOM 612 N N . LEU A 1 80 ? 2.820 -17.978 0.445 1.00 95.75 80 LEU A N 1
ATOM 613 C CA . LEU A 1 80 ? 3.663 -16.897 0.949 1.00 95.75 80 LEU A CA 1
ATOM 614 C C . LEU A 1 80 ? 3.281 -16.530 2.387 1.00 95.75 80 LEU A C 1
ATOM 616 O O . LEU A 1 80 ? 4.154 -16.138 3.164 1.00 95.75 80 LEU A O 1
ATOM 620 N N . ILE A 1 81 ? 1.997 -16.635 2.745 1.00 96.25 81 ILE A N 1
ATOM 621 C CA . ILE A 1 81 ? 1.491 -16.349 4.094 1.00 96.25 81 ILE A CA 1
ATOM 622 C C . ILE A 1 81 ? 2.079 -17.297 5.121 1.00 96.25 81 ILE A C 1
ATOM 624 O O . ILE A 1 81 ? 2.623 -16.829 6.116 1.00 96.25 81 ILE A O 1
ATOM 628 N N . ALA A 1 82 ? 2.099 -18.592 4.816 1.00 94.31 82 ALA A N 1
ATOM 629 C CA . ALA A 1 82 ? 2.668 -19.618 5.685 1.00 94.31 82 ALA A CA 1
ATOM 630 C C . ALA A 1 82 ? 4.159 -19.408 6.040 1.00 94.31 82 ALA A C 1
ATOM 632 O O . ALA A 1 82 ? 4.658 -20.037 6.966 1.00 94.31 82 ALA A O 1
ATOM 633 N N . ARG A 1 83 ? 4.883 -18.541 5.314 1.00 88.31 83 ARG A N 1
ATOM 634 C CA . ARG A 1 83 ? 6.307 -18.228 5.544 1.00 88.31 83 ARG A CA 1
ATOM 635 C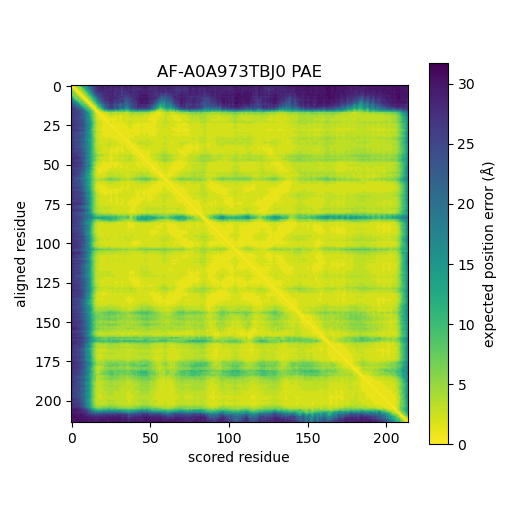 C . ARG A 1 83 ? 6.540 -16.988 6.413 1.00 88.31 83 ARG A C 1
ATOM 637 O O . ARG A 1 83 ? 7.691 -16.648 6.665 1.00 88.31 83 ARG A O 1
ATOM 644 N N . ALA A 1 84 ? 5.486 -16.276 6.806 1.00 82.69 84 ALA A N 1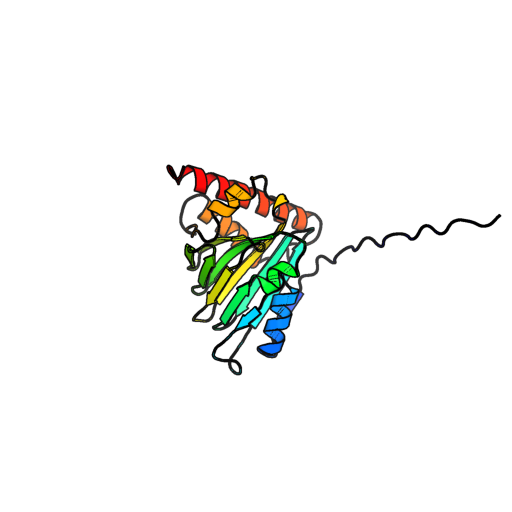
ATOM 645 C CA . ALA A 1 84 ? 5.577 -15.059 7.606 1.00 82.69 84 ALA A CA 1
ATOM 646 C C . ALA A 1 84 ? 4.983 -15.291 9.000 1.00 82.69 84 ALA A C 1
ATOM 648 O O . ALA A 1 84 ? 3.945 -15.932 9.134 1.00 82.69 84 ALA A O 1
ATOM 649 N N . HIS A 1 85 ? 5.632 -14.746 10.028 1.00 79.12 85 HIS A N 1
ATOM 650 C CA . HIS A 1 85 ? 5.208 -14.913 11.424 1.00 79.12 85 HIS A CA 1
ATOM 651 C C . HIS A 1 85 ? 4.457 -13.698 11.979 1.00 79.12 85 HIS A C 1
ATOM 653 O O . HIS A 1 85 ? 3.693 -13.820 12.931 1.00 79.12 85 HIS A O 1
ATOM 659 N N . GLU A 1 86 ? 4.665 -12.528 11.382 1.00 85.25 86 GLU A N 1
ATOM 660 C CA . GLU A 1 86 ? 4.101 -11.264 11.845 1.00 85.25 86 GLU A CA 1
ATOM 661 C C . GLU A 1 86 ? 2.898 -10.851 10.994 1.00 85.25 86 GLU A C 1
ATOM 663 O O . GLU A 1 86 ? 2.861 -11.077 9.779 1.00 85.25 86 GLU A O 1
ATOM 668 N N . ARG A 1 87 ? 1.912 -10.226 11.646 1.00 90.81 87 ARG A N 1
ATOM 669 C CA . ARG A 1 87 ? 0.685 -9.739 11.014 1.00 90.81 87 ARG A CA 1
ATOM 670 C C . ARG A 1 87 ? 0.734 -8.225 10.892 1.00 90.81 87 ARG A C 1
ATOM 672 O O . ARG A 1 87 ? 0.907 -7.516 11.882 1.00 90.81 87 ARG A O 1
ATOM 679 N N . TYR A 1 88 ? 0.559 -7.758 9.667 1.00 95.88 88 TYR A N 1
ATOM 680 C CA . TYR A 1 88 ? 0.538 -6.344 9.330 1.00 95.88 88 TYR A CA 1
ATOM 681 C C . TYR A 1 88 ? -0.772 -5.980 8.650 1.00 95.88 88 TYR A C 1
ATOM 683 O O . TYR A 1 88 ? -1.285 -6.751 7.831 1.00 95.88 88 TYR A O 1
ATOM 691 N N . PHE A 1 89 ? -1.231 -4.761 8.898 1.00 97.62 89 PHE A N 1
ATOM 692 C CA . PHE A 1 89 ? -2.107 -4.076 7.963 1.00 97.62 89 PHE A CA 1
ATOM 693 C C . PHE A 1 89 ? -1.276 -3.245 6.995 1.00 97.62 89 PHE A C 1
ATOM 695 O O . PHE A 1 89 ? -0.172 -2.782 7.305 1.00 97.62 89 PHE A O 1
ATOM 702 N N . LYS A 1 90 ? -1.831 -3.056 5.803 1.00 98.06 90 LYS A N 1
ATOM 703 C CA . LYS A 1 90 ? -1.359 -2.074 4.842 1.00 98.06 90 LYS A CA 1
ATOM 704 C C . LYS A 1 90 ? -2.486 -1.117 4.509 1.00 98.06 90 LYS A C 1
ATOM 706 O O . LYS A 1 90 ? -3.571 -1.558 4.152 1.00 98.06 90 LYS A O 1
ATOM 711 N N . LEU A 1 91 ? -2.206 0.175 4.571 1.00 98.19 91 LEU A N 1
ATOM 712 C CA . LEU A 1 91 ? -3.060 1.220 4.026 1.00 98.19 91 LEU A CA 1
ATOM 713 C C . LEU A 1 91 ? -2.439 1.708 2.717 1.00 98.19 91 LEU A C 1
ATOM 715 O O . LEU A 1 91 ? -1.291 2.152 2.705 1.00 98.19 91 LEU A O 1
ATOM 719 N N . ASN A 1 92 ? -3.183 1.597 1.621 1.00 98.38 92 ASN A N 1
ATOM 720 C CA . ASN A 1 92 ? -2.803 2.112 0.311 1.00 98.38 92 ASN A CA 1
ATOM 721 C C . ASN A 1 92 ? -3.534 3.432 0.061 1.00 98.38 92 ASN A C 1
ATOM 723 O O . ASN A 1 92 ? -4.754 3.477 0.185 1.00 98.38 92 ASN A O 1
ATOM 727 N N . LEU A 1 93 ? -2.780 4.472 -0.290 1.00 98.50 93 LEU A N 1
ATOM 728 C CA . LEU A 1 93 ? -3.266 5.722 -0.858 1.00 98.50 93 LEU A CA 1
ATOM 729 C C . LEU A 1 93 ? -2.863 5.785 -2.334 1.00 98.50 93 LEU A C 1
ATOM 731 O O . LEU A 1 93 ? -1.671 5.822 -2.658 1.00 98.50 93 LEU A O 1
ATOM 735 N N . GLN A 1 94 ? -3.848 5.896 -3.221 1.00 98.50 94 GLN A N 1
ATOM 736 C CA . GLN A 1 94 ? -3.601 6.079 -4.646 1.00 98.50 94 GLN A CA 1
ATOM 737 C C . GLN A 1 94 ? -3.200 7.539 -4.923 1.00 98.50 94 GLN A C 1
ATOM 739 O O . GLN A 1 94 ? -3.959 8.475 -4.660 1.00 98.50 94 GLN A O 1
ATOM 744 N N . LEU A 1 95 ? -1.993 7.769 -5.446 1.00 97.75 95 LEU A N 1
ATOM 745 C CA . LEU A 1 95 ? -1.486 9.117 -5.734 1.00 97.75 95 LEU A CA 1
ATOM 746 C C . LEU A 1 95 ? -1.719 9.517 -7.193 1.00 97.75 95 LEU A C 1
ATOM 748 O O . LEU A 1 95 ? -2.151 10.645 -7.423 1.00 97.75 95 LEU A O 1
ATOM 752 N N . GLU A 1 96 ? -1.458 8.607 -8.136 1.00 98.25 96 GLU A N 1
ATOM 753 C CA . GLU A 1 96 ? -1.648 8.762 -9.590 1.00 98.25 96 GLU A CA 1
ATOM 754 C C . GLU A 1 96 ? -2.015 7.420 -10.223 1.00 98.25 96 GLU A C 1
ATOM 756 O O . GLU A 1 96 ? -1.568 6.386 -9.736 1.00 98.25 96 GLU A O 1
ATOM 761 N N . GLY A 1 97 ? -2.758 7.423 -11.331 1.00 98.25 97 GLY A N 1
ATOM 762 C CA . GLY A 1 97 ? -3.228 6.192 -11.974 1.00 98.25 97 GLY A CA 1
ATOM 763 C C . GLY A 1 97 ? -4.376 5.523 -11.211 1.00 98.25 97 GLY A C 1
ATOM 764 O O . GLY A 1 97 ? -4.913 6.086 -10.254 1.00 98.25 97 GLY A O 1
ATOM 765 N N . THR A 1 98 ? -4.756 4.326 -11.656 1.00 98.56 98 THR A N 1
ATOM 766 C CA . THR A 1 98 ? -5.845 3.530 -11.069 1.00 98.56 98 THR A CA 1
ATOM 767 C C . THR A 1 98 ? -5.307 2.181 -10.608 1.00 98.56 98 THR A C 1
ATOM 769 O O . THR A 1 98 ? -4.514 1.557 -11.313 1.00 98.56 98 THR A O 1
ATOM 772 N N . GLY A 1 99 ? -5.737 1.731 -9.431 1.00 98.44 99 GLY A N 1
ATOM 773 C CA . GLY A 1 99 ? -5.403 0.417 -8.887 1.00 98.44 99 GLY A CA 1
ATOM 774 C C . GLY A 1 99 ? -6.648 -0.375 -8.515 1.00 98.44 99 GLY A C 1
ATOM 775 O O . GLY A 1 99 ? -7.636 0.194 -8.056 1.00 98.44 99 GLY A O 1
ATOM 776 N N . LEU A 1 100 ? -6.592 -1.691 -8.682 1.00 98.69 100 LEU A N 1
ATOM 777 C CA . LEU A 1 100 ? -7.602 -2.628 -8.204 1.00 98.69 100 LEU A CA 1
ATOM 778 C C . LEU A 1 100 ? -7.028 -3.426 -7.033 1.00 98.69 100 LEU A C 1
ATOM 780 O O . LEU A 1 100 ? -6.016 -4.108 -7.181 1.00 98.69 100 LEU A O 1
ATOM 784 N N . LEU A 1 101 ? -7.678 -3.351 -5.876 1.00 98.69 101 LEU A N 1
ATOM 785 C CA . LEU A 1 101 ? -7.374 -4.168 -4.705 1.00 98.69 101 LEU A CA 1
ATOM 786 C C . LEU A 1 101 ? -8.441 -5.248 -4.539 1.00 98.69 101 LEU A C 1
ATOM 788 O O . LEU A 1 101 ? -9.626 -4.932 -4.489 1.00 98.69 101 LEU A O 1
ATOM 792 N N . ILE A 1 102 ? -8.011 -6.499 -4.391 1.00 98.44 102 ILE A N 1
ATOM 793 C CA . ILE A 1 102 ? -8.887 -7.655 -4.194 1.00 98.44 102 ILE A CA 1
ATOM 794 C C . ILE A 1 102 ? -8.506 -8.375 -2.900 1.00 98.44 102 ILE A C 1
ATOM 796 O O . ILE A 1 102 ? -7.362 -8.820 -2.764 1.00 98.44 102 ILE A O 1
ATOM 800 N N . GLN A 1 103 ? -9.454 -8.529 -1.972 1.00 98.00 103 GLN A N 1
ATOM 801 C CA . GLN A 1 103 ? -9.303 -9.337 -0.754 1.00 98.00 103 GLN A CA 1
ATOM 802 C C . GLN A 1 103 ? -10.669 -9.832 -0.254 1.00 98.00 103 GLN A C 1
ATOM 804 O O . GLN A 1 103 ? -11.626 -9.069 -0.197 1.00 98.00 103 GLN A O 1
ATOM 809 N N . ASP A 1 104 ? -10.759 -11.109 0.134 1.00 92.25 104 ASP A N 1
ATOM 810 C CA . ASP A 1 104 ? -11.979 -11.730 0.684 1.00 92.25 104 ASP A CA 1
ATOM 811 C C . ASP A 1 104 ? -13.243 -11.499 -0.165 1.00 92.25 104 ASP A C 1
ATOM 813 O O . ASP A 1 104 ? -14.272 -11.052 0.339 1.00 92.25 104 ASP A O 1
ATOM 817 N N . ASN A 1 105 ? -13.155 -11.776 -1.471 1.00 90.62 105 ASN A N 1
ATOM 818 C CA . ASN A 1 105 ? -14.224 -11.569 -2.462 1.00 90.62 105 ASN A CA 1
ATOM 819 C C . ASN A 1 105 ? -14.718 -10.118 -2.588 1.00 90.62 105 ASN A C 1
ATOM 821 O O . ASN A 1 105 ? -15.790 -9.875 -3.141 1.00 90.62 105 ASN A O 1
ATOM 825 N N . ARG A 1 106 ? -13.951 -9.152 -2.081 1.00 95.38 106 ARG A N 1
ATOM 826 C CA . ARG A 1 106 ? -14.199 -7.727 -2.278 1.00 95.38 106 ARG A CA 1
ATOM 827 C C . ARG A 1 106 ? -13.195 -7.163 -3.252 1.00 95.38 106 ARG A C 1
ATOM 829 O O . ARG A 1 106 ? -12.031 -7.565 -3.256 1.00 95.38 106 ARG A O 1
ATOM 836 N N . GLU A 1 107 ? -13.671 -6.204 -4.026 1.00 96.75 107 GLU A N 1
ATOM 837 C CA . GLU A 1 107 ? -12.896 -5.467 -5.005 1.00 96.75 107 GLU A CA 1
ATOM 838 C C . GLU A 1 107 ? -13.047 -3.971 -4.732 1.00 96.75 107 GLU A C 1
ATOM 840 O O . GLU A 1 107 ? -14.160 -3.452 -4.635 1.00 96.75 107 GLU A O 1
ATOM 845 N N . ALA A 1 108 ? -11.921 -3.273 -4.618 1.00 97.81 108 ALA A N 1
ATOM 846 C CA . ALA A 1 108 ? -11.868 -1.826 -4.487 1.00 97.81 108 ALA A CA 1
ATOM 847 C C . ALA A 1 108 ? -11.057 -1.235 -5.639 1.00 97.81 108 ALA A C 1
ATOM 849 O O . ALA A 1 108 ? -9.842 -1.425 -5.723 1.00 97.81 108 ALA A O 1
ATOM 850 N N . VAL A 1 109 ? -11.735 -0.479 -6.503 1.00 98.38 109 VAL A N 1
ATOM 851 C CA . VAL A 1 109 ? -11.085 0.360 -7.515 1.00 98.38 109 VAL A CA 1
ATOM 852 C C . VAL A 1 109 ? -10.703 1.692 -6.873 1.00 98.38 109 VAL A C 1
ATOM 854 O O . VAL A 1 109 ? -11.570 2.468 -6.454 1.00 98.38 109 VAL A O 1
ATOM 857 N N . LEU A 1 110 ? -9.404 1.963 -6.817 1.00 98.50 110 LEU A N 1
ATOM 858 C CA . LEU A 1 110 ? -8.810 3.161 -6.238 1.00 98.50 110 LEU A CA 1
ATOM 859 C C . LEU A 1 110 ? -8.374 4.113 -7.349 1.00 98.50 110 LEU A C 1
ATOM 861 O O . LEU A 1 110 ? -7.612 3.742 -8.240 1.00 98.50 110 LEU A O 1
ATOM 865 N N . ARG A 1 111 ? -8.854 5.352 -7.275 1.00 98.00 111 ARG A N 1
ATOM 866 C CA . ARG A 1 111 ? -8.464 6.490 -8.113 1.00 98.00 111 ARG A CA 1
ATOM 867 C C . ARG A 1 111 ? -7.636 7.467 -7.276 1.00 98.00 111 ARG A C 1
ATOM 869 O O . ARG A 1 111 ? -7.638 7.356 -6.050 1.00 98.00 111 ARG A O 1
ATOM 876 N N . PRO A 1 112 ? -6.938 8.438 -7.889 1.00 97.69 112 PRO A N 1
ATOM 877 C CA . PRO A 1 112 ? -6.114 9.383 -7.145 1.00 97.69 112 PRO A CA 1
ATOM 878 C C . PRO A 1 112 ? -6.875 10.053 -5.992 1.00 97.69 112 PRO A C 1
ATOM 880 O O . PRO A 1 112 ? -7.894 10.701 -6.207 1.00 97.69 112 PRO A O 1
ATOM 883 N N . GLY A 1 113 ? -6.357 9.899 -4.773 1.00 97.00 113 GLY A N 1
ATOM 884 C CA . GLY A 1 113 ? -6.978 10.368 -3.531 1.00 97.00 113 GLY A CA 1
ATOM 885 C C . GLY A 1 113 ? -7.567 9.250 -2.679 1.00 97.00 113 GLY A C 1
ATOM 886 O O . GLY A 1 113 ? -7.579 9.387 -1.460 1.00 97.00 113 GLY A O 1
ATOM 887 N N . ASP A 1 114 ? -8.005 8.153 -3.290 1.00 98.06 114 ASP A N 1
ATOM 888 C CA . ASP A 1 114 ? -8.696 7.083 -2.578 1.00 98.06 114 ASP A CA 1
ATOM 889 C C . ASP A 1 114 ? -7.756 6.249 -1.712 1.00 98.06 114 ASP A C 1
ATOM 891 O O . ASP A 1 114 ? -6.574 6.056 -2.026 1.00 98.06 114 ASP A O 1
ATOM 895 N N . LEU A 1 115 ? -8.334 5.713 -0.640 1.00 98.12 115 LEU A N 1
ATOM 896 C CA . LEU A 1 115 ? -7.668 4.877 0.342 1.00 98.12 115 LEU A CA 1
ATOM 897 C C . LEU A 1 115 ? -8.317 3.492 0.402 1.00 98.12 115 LEU A C 1
ATOM 899 O O . LEU A 1 115 ? -9.527 3.347 0.228 1.00 98.12 115 LEU A O 1
ATOM 903 N N . ALA A 1 116 ? -7.521 2.478 0.723 1.00 97.88 116 AL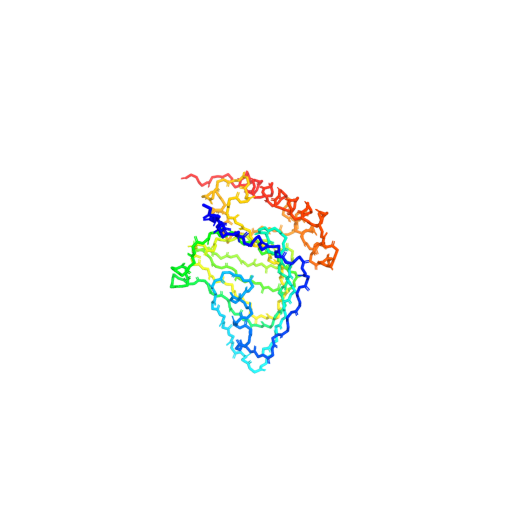A A N 1
ATOM 904 C CA . ALA A 1 116 ? -8.031 1.196 1.199 1.00 97.88 116 ALA A CA 1
ATOM 905 C C . ALA A 1 116 ? -7.037 0.526 2.145 1.00 97.88 116 ALA A C 1
ATOM 907 O O . ALA A 1 116 ? -5.823 0.551 1.917 1.00 97.88 116 ALA A O 1
ATOM 908 N N . ILE A 1 117 ? -7.564 -0.100 3.196 1.00 97.62 117 ILE A N 1
ATOM 909 C CA . ILE A 1 117 ? -6.794 -0.948 4.106 1.00 97.62 117 ILE A CA 1
ATOM 910 C C . ILE A 1 117 ? -6.900 -2.414 3.680 1.00 97.62 117 ILE A C 1
ATOM 912 O O . ILE A 1 117 ? -7.888 -2.812 3.071 1.00 97.62 117 ILE A O 1
ATOM 916 N N . TYR A 1 118 ? -5.882 -3.224 3.953 1.00 97.81 118 TYR A N 1
ATOM 917 C CA . TYR A 1 118 ? -5.910 -4.667 3.712 1.00 97.81 118 TYR A CA 1
ATOM 918 C C . TYR A 1 118 ? -4.973 -5.421 4.654 1.00 97.81 118 TYR A C 1
ATOM 920 O O . TYR A 1 118 ? -3.952 -4.903 5.117 1.00 97.81 118 TYR A O 1
ATOM 928 N N . ASP A 1 119 ? -5.351 -6.662 4.941 1.00 96.25 119 ASP A N 1
ATOM 929 C CA . ASP A 1 119 ? -4.681 -7.556 5.878 1.00 96.25 119 ASP A CA 1
ATOM 930 C C . ASP A 1 119 ? -3.626 -8.409 5.161 1.00 96.25 119 ASP A C 1
ATOM 932 O O . ASP A 1 119 ? -3.911 -9.094 4.179 1.00 96.25 119 ASP A O 1
ATOM 936 N N . THR A 1 120 ? -2.386 -8.400 5.648 1.00 96.44 120 THR A N 1
ATOM 937 C CA . THR A 1 120 ? -1.293 -9.198 5.064 1.00 96.44 120 THR A CA 1
ATOM 938 C C . THR A 1 120 ? -1.270 -10.664 5.501 1.00 96.44 120 THR A C 1
ATOM 940 O O . THR A 1 120 ? -0.509 -11.458 4.926 1.00 96.44 120 THR A O 1
ATOM 943 N N . SER A 1 121 ? -2.083 -11.022 6.498 1.00 94.88 121 SER A N 1
ATOM 944 C CA . SER A 1 121 ? -2.291 -12.387 6.986 1.00 94.88 121 SER A CA 1
ATOM 945 C C . SER A 1 121 ? -3.304 -13.171 6.146 1.00 94.88 121 SER A C 1
ATOM 947 O O . SER A 1 121 ? -3.429 -14.385 6.299 1.00 94.88 121 SER A O 1
ATOM 949 N N . ARG A 1 122 ? -3.973 -12.500 5.203 1.00 95.00 122 ARG A N 1
ATOM 950 C CA . ARG A 1 122 ? -4.936 -13.084 4.268 1.00 95.00 122 ARG A CA 1
ATOM 951 C C . ARG A 1 122 ? -4.483 -12.852 2.825 1.00 95.00 122 ARG A C 1
ATOM 953 O O . ARG A 1 122 ? -3.723 -11.912 2.565 1.00 95.00 122 ARG A O 1
ATOM 960 N N . PRO A 1 123 ? -4.893 -13.701 1.866 1.00 97.25 123 PRO A N 1
ATOM 961 C CA . PRO A 1 123 ? -4.540 -13.484 0.473 1.00 97.25 123 PRO A CA 1
ATOM 962 C C . PRO A 1 123 ? -5.080 -12.154 -0.054 1.00 97.25 123 PRO A C 1
ATOM 964 O O . PRO A 1 123 ? -6.174 -11.731 0.318 1.00 97.25 123 PRO A O 1
ATOM 967 N N . TYR A 1 124 ? -4.318 -11.507 -0.929 1.00 98.44 124 TYR A N 1
ATOM 968 C CA . TYR A 1 124 ? -4.778 -10.333 -1.667 1.00 98.44 124 TYR A CA 1
ATOM 969 C C . TYR A 1 124 ? -4.069 -10.206 -3.011 1.00 98.44 124 TYR A C 1
ATOM 971 O O . TYR A 1 124 ? -2.960 -10.721 -3.197 1.00 98.44 124 TYR A O 1
ATOM 979 N N . THR A 1 125 ? -4.705 -9.470 -3.919 1.00 98.62 125 THR A N 1
ATOM 980 C CA . THR A 1 125 ? -4.111 -9.020 -5.180 1.00 98.62 125 THR A CA 1
ATOM 981 C C . THR A 1 125 ? -4.222 -7.504 -5.286 1.00 98.62 125 THR A C 1
ATOM 983 O O . THR A 1 125 ? -5.265 -6.937 -4.979 1.00 98.62 125 THR A O 1
ATOM 986 N N . LEU A 1 126 ? -3.142 -6.860 -5.718 1.00 98.56 126 LEU A N 1
ATOM 987 C CA . LEU A 1 126 ? -3.151 -5.496 -6.238 1.00 98.56 126 LEU A CA 1
ATOM 988 C C . LEU A 1 126 ? -2.831 -5.564 -7.727 1.00 98.56 126 LEU A C 1
ATOM 990 O O . LEU A 1 126 ? -1.812 -6.149 -8.088 1.00 98.56 126 LEU A O 1
ATOM 994 N N . ALA A 1 127 ? -3.673 -4.976 -8.567 1.00 98.56 127 ALA A N 1
ATOM 995 C CA . ALA A 1 127 ? -3.481 -4.927 -10.009 1.00 98.56 127 ALA A CA 1
ATOM 996 C C . ALA A 1 127 ? -3.482 -3.478 -10.502 1.00 98.56 127 ALA A C 1
ATOM 998 O O . ALA A 1 127 ? -4.340 -2.681 -10.122 1.00 98.56 127 ALA A O 1
ATOM 999 N N . PHE A 1 128 ? -2.513 -3.153 -11.352 1.00 98.56 128 PHE A N 1
ATOM 1000 C CA . PHE A 1 128 ? -2.369 -1.853 -11.992 1.00 98.56 128 PHE A CA 1
ATOM 1001 C C . PHE A 1 128 ? -2.242 -2.080 -13.494 1.00 98.56 128 PHE A C 1
ATOM 1003 O O . PHE A 1 128 ? -1.254 -2.658 -13.947 1.00 98.56 128 PHE A O 1
ATOM 1010 N N . GLU A 1 129 ? -3.252 -1.663 -14.256 1.00 97.44 129 GLU A N 1
ATOM 1011 C CA . GLU A 1 129 ? -3.268 -1.847 -15.713 1.00 97.44 129 GLU A CA 1
ATOM 1012 C C . GLU A 1 129 ? -2.307 -0.886 -16.418 1.00 97.44 129 GLU A C 1
ATOM 1014 O O . GLU A 1 129 ? -1.650 -1.283 -17.377 1.00 97.44 129 GLU A O 1
ATOM 1019 N N . ASP A 1 130 ? -2.146 0.317 -15.867 1.00 96.88 130 ASP A N 1
ATOM 1020 C CA . ASP A 1 130 ? -1.278 1.380 -16.368 1.00 96.88 130 ASP A CA 1
ATOM 1021 C C . ASP A 1 130 ? -0.207 1.774 -15.340 1.00 96.88 130 ASP A C 1
ATOM 1023 O O . ASP A 1 130 ? -0.108 1.221 -14.240 1.00 96.88 130 ASP A O 1
ATOM 1027 N N . SER A 1 131 ? 0.605 2.772 -15.695 1.00 97.69 131 SER A N 1
ATOM 1028 C CA . SER A 1 131 ? 1.524 3.413 -14.757 1.00 97.69 131 SER A CA 1
ATOM 1029 C C . SER A 1 131 ? 0.789 3.991 -13.548 1.00 97.69 131 SER A C 1
ATOM 1031 O O . SER A 1 131 ? -0.220 4.685 -13.671 1.00 97.69 131 SER A O 1
ATOM 1033 N N . THR A 1 132 ? 1.337 3.724 -12.368 1.00 98.25 132 THR A N 1
ATOM 1034 C CA . THR A 1 132 ? 0.731 4.045 -11.078 1.00 98.25 132 THR A CA 1
ATOM 1035 C C . THR A 1 132 ? 1.746 4.689 -10.147 1.00 98.25 132 THR A C 1
ATOM 1037 O O . THR A 1 132 ? 2.948 4.393 -10.195 1.00 98.25 132 THR A O 1
ATOM 1040 N N . ARG A 1 133 ? 1.249 5.532 -9.243 1.00 98.44 133 ARG A N 1
ATOM 1041 C CA . ARG A 1 133 ? 1.986 5.996 -8.071 1.00 98.44 133 ARG A CA 1
ATOM 1042 C C . ARG A 1 133 ? 1.110 5.819 -6.843 1.00 98.44 133 ARG A C 1
ATOM 1044 O O . ARG A 1 133 ? -0.011 6.321 -6.813 1.00 98.44 133 ARG A O 1
ATOM 1051 N N . ILE A 1 134 ? 1.624 5.130 -5.830 1.00 98.19 134 ILE A N 1
ATOM 1052 C CA . ILE A 1 134 ? 0.913 4.863 -4.576 1.00 98.19 134 ILE A CA 1
ATOM 1053 C C . ILE A 1 134 ? 1.802 5.157 -3.373 1.00 98.19 134 ILE A C 1
ATOM 1055 O O . ILE A 1 134 ? 3.029 5.077 -3.456 1.00 98.19 134 ILE A O 1
ATOM 1059 N N . MET A 1 135 ? 1.170 5.458 -2.246 1.00 97.50 135 MET A N 1
ATOM 1060 C CA . MET A 1 135 ? 1.806 5.471 -0.936 1.00 97.50 135 MET A CA 1
ATOM 1061 C C . MET A 1 135 ? 1.250 4.317 -0.105 1.00 97.50 135 MET A C 1
ATOM 1063 O O . MET A 1 135 ? 0.037 4.158 0.010 1.00 97.50 135 MET A O 1
ATOM 1067 N N . VAL A 1 136 ? 2.138 3.517 0.479 1.00 97.88 136 VAL A N 1
ATOM 1068 C CA . VAL A 1 136 ? 1.785 2.391 1.341 1.00 97.88 136 VAL A CA 1
ATOM 1069 C C . VAL A 1 136 ? 2.319 2.637 2.740 1.00 97.88 136 VAL A C 1
ATOM 1071 O O . VAL A 1 136 ? 3.526 2.760 2.943 1.00 97.88 136 VAL A O 1
ATOM 1074 N N . LEU A 1 137 ? 1.412 2.652 3.709 1.00 97.19 137 LEU A N 1
ATOM 1075 C CA . LEU A 1 137 ? 1.740 2.575 5.127 1.00 97.19 137 LEU A CA 1
ATOM 1076 C C . LEU A 1 137 ? 1.569 1.119 5.550 1.00 97.19 137 LEU A C 1
ATOM 1078 O O . LEU A 1 137 ? 0.485 0.564 5.399 1.00 97.19 137 LEU A O 1
ATOM 1082 N N . MET A 1 138 ? 2.625 0.496 6.061 1.00 97.06 138 MET A N 1
ATOM 1083 C CA . MET A 1 138 ? 2.594 -0.865 6.594 1.00 97.06 138 MET A CA 1
ATOM 1084 C C . MET A 1 138 ? 2.964 -0.830 8.072 1.00 97.06 138 MET A C 1
ATOM 1086 O O . MET A 1 138 ? 4.025 -0.324 8.433 1.00 97.06 138 MET A O 1
ATOM 1090 N N . PHE A 1 139 ? 2.097 -1.368 8.920 1.00 95.69 139 PHE A N 1
ATOM 1091 C CA . PHE A 1 139 ? 2.250 -1.312 10.371 1.00 95.69 139 PHE A CA 1
ATOM 1092 C C . PHE A 1 139 ? 1.659 -2.570 11.025 1.00 95.69 139 PHE A C 1
ATOM 1094 O O . PHE A 1 139 ? 0.776 -3.205 10.434 1.00 95.69 139 PHE A O 1
ATOM 1101 N N . PRO A 1 140 ? 2.173 -2.987 12.197 1.00 95.12 140 PRO A N 1
ATOM 1102 C CA . PRO A 1 140 ? 1.669 -4.160 12.901 1.00 95.12 140 PRO A CA 1
ATOM 1103 C C . PRO A 1 140 ? 0.173 -4.035 13.172 1.00 95.12 140 PRO A C 1
ATOM 1105 O O . PRO A 1 140 ? -0.310 -2.937 13.448 1.00 95.12 140 PRO A O 1
ATOM 1108 N N . CYS A 1 141 ? -0.565 -5.143 13.122 1.00 93.62 141 CYS A N 1
ATOM 1109 C CA . CYS A 1 141 ? -2.007 -5.115 13.380 1.00 93.62 141 CYS A CA 1
ATOM 1110 C C . CYS A 1 141 ? -2.345 -4.545 14.768 1.00 93.62 141 CYS A C 1
ATOM 1112 O O . CYS A 1 141 ? -3.354 -3.863 14.907 1.00 93.62 141 CYS A O 1
ATOM 1114 N N . GLU A 1 142 ? -1.489 -4.769 15.770 1.00 91.31 142 GLU A N 1
ATOM 1115 C CA . GLU A 1 142 ? -1.648 -4.224 17.123 1.00 91.31 142 GLU A CA 1
ATOM 1116 C C . GLU A 1 142 ? -1.326 -2.725 17.258 1.00 91.31 142 GLU A C 1
ATOM 1118 O O . GLU A 1 142 ? -1.483 -2.169 18.340 1.00 91.31 142 GLU A O 1
ATOM 1123 N N . ALA A 1 143 ? -0.843 -2.069 16.197 1.00 92.31 143 ALA A N 1
ATOM 1124 C CA . ALA A 1 143 ? -0.534 -0.639 16.227 1.00 92.31 143 ALA A CA 1
ATOM 1125 C C . ALA A 1 143 ? -1.783 0.247 16.100 1.00 92.31 143 ALA A C 1
ATOM 1127 O O . ALA A 1 143 ? -1.707 1.442 16.374 1.00 92.31 143 ALA A O 1
ATOM 1128 N N . LEU A 1 144 ? -2.916 -0.318 15.670 1.00 89.75 144 LEU A N 1
ATOM 1129 C CA . LEU A 1 144 ? -4.196 0.380 15.669 1.00 89.75 144 LEU A CA 1
ATOM 1130 C C . LEU A 1 144 ? -4.900 0.179 17.008 1.00 89.75 144 LEU A C 1
ATOM 1132 O O . LEU A 1 144 ? -4.987 -0.938 17.515 1.00 89.75 144 LEU A O 1
ATOM 1136 N N . SER A 1 145 ? -5.506 1.247 17.516 1.00 86.31 145 SER A N 1
ATOM 1137 C CA . SER A 1 145 ? -6.379 1.218 18.695 1.00 86.31 145 SER A CA 1
ATOM 1138 C C . SER A 1 145 ? -7.778 0.680 18.349 1.00 86.31 145 SER A C 1
ATOM 1140 O O . SER A 1 145 ? -8.789 1.228 18.780 1.00 86.31 145 SER A O 1
ATOM 1142 N N . LEU A 1 146 ? -7.843 -0.376 17.529 1.00 87.50 146 LEU A N 1
ATOM 1143 C CA . LEU A 1 146 ? -9.063 -1.019 17.036 1.00 87.50 146 LEU A CA 1
ATOM 1144 C C . LEU A 1 146 ? -8.898 -2.549 17.051 1.00 87.50 146 LEU A C 1
ATOM 1146 O O . LEU A 1 146 ? -7.812 -3.048 16.744 1.00 87.50 146 LEU A O 1
ATOM 1150 N N . PRO A 1 147 ? -9.961 -3.324 17.340 1.00 89.56 147 PRO A N 1
ATOM 1151 C CA . PRO A 1 147 ? -9.927 -4.775 17.186 1.00 89.56 147 PRO A CA 1
ATOM 1152 C C . PRO A 1 147 ? -9.560 -5.187 15.754 1.00 89.56 147 PRO A C 1
ATOM 1154 O O . PRO A 1 147 ? -10.096 -4.654 14.783 1.00 89.56 147 PRO A O 1
ATOM 1157 N N . THR A 1 148 ? -8.673 -6.173 15.600 1.00 88.06 148 THR A N 1
ATOM 1158 C CA . THR A 1 148 ? -8.211 -6.635 14.276 1.00 88.06 148 THR A CA 1
ATOM 1159 C C . THR A 1 148 ? -9.368 -7.106 13.390 1.00 88.06 148 THR A C 1
ATOM 1161 O O . THR A 1 148 ? -9.387 -6.795 12.201 1.00 88.06 148 THR A O 1
ATOM 1164 N N . ASP A 1 149 ? -10.362 -7.782 13.970 1.00 87.19 149 ASP A N 1
ATOM 1165 C CA . ASP A 1 149 ? -11.544 -8.252 13.239 1.00 87.19 149 ASP A CA 1
ATOM 1166 C C . ASP A 1 149 ? -12.379 -7.090 12.685 1.00 87.19 149 ASP A C 1
ATOM 1168 O O . ASP A 1 149 ? -12.946 -7.210 11.601 1.00 87.19 149 ASP A O 1
ATOM 1172 N N . TYR A 1 150 ? -12.407 -5.945 13.378 1.00 87.75 150 TYR A N 1
ATOM 1173 C CA . TYR A 1 150 ? -13.115 -4.747 12.914 1.00 87.75 150 TYR A CA 1
ATOM 1174 C C . TYR A 1 150 ? -12.428 -4.172 11.681 1.00 87.75 150 TYR A C 1
ATOM 1176 O O . TYR A 1 150 ? -13.058 -3.929 10.655 1.00 87.75 150 TYR A O 1
ATOM 1184 N N . VAL A 1 151 ? -11.103 -4.049 11.734 1.00 89.81 151 VAL A N 1
ATOM 1185 C CA . VAL A 1 151 ? -10.315 -3.586 10.587 1.00 89.81 151 VAL A CA 1
ATOM 1186 C C . VAL A 1 151 ? -10.427 -4.567 9.411 1.00 89.81 151 VAL A C 1
ATOM 1188 O O . VAL A 1 151 ? -10.516 -4.149 8.258 1.00 89.81 151 VAL A O 1
ATOM 1191 N N . GLY A 1 152 ? -10.508 -5.873 9.687 1.00 87.50 152 GLY A N 1
ATOM 1192 C CA . GLY A 1 152 ? -10.756 -6.905 8.679 1.00 87.50 152 GLY A CA 1
ATOM 1193 C C . GLY A 1 152 ? -12.078 -6.715 7.919 1.00 87.50 152 GLY A C 1
ATOM 1194 O O . GLY A 1 152 ? -12.136 -6.974 6.713 1.00 87.50 152 GLY A O 1
ATOM 1195 N N . GLN A 1 153 ? -13.125 -6.197 8.571 1.00 88.62 153 GLN A N 1
ATOM 1196 C CA . GLN A 1 153 ? -14.401 -5.871 7.917 1.00 88.62 153 GLN A CA 1
ATOM 1197 C C . GLN A 1 153 ? -14.302 -4.665 6.976 1.00 88.62 153 GLN A C 1
ATOM 1199 O O . GLN A 1 153 ? -15.077 -4.584 6.028 1.00 88.62 153 GLN A O 1
ATOM 1204 N N . LEU A 1 154 ? -13.310 -3.793 7.146 1.00 91.50 154 LEU A N 1
ATOM 1205 C CA . LEU A 1 154 ? -13.032 -2.670 6.240 1.00 91.50 154 LEU A CA 1
ATOM 1206 C C . LEU A 1 154 ? -11.986 -3.000 5.165 1.00 91.50 154 LEU A C 1
ATOM 1208 O O . LEU A 1 154 ? -11.715 -2.185 4.282 1.00 91.50 154 LEU A O 1
ATOM 1212 N N . ALA A 1 155 ? -11.383 -4.190 5.214 1.00 92.62 155 ALA A N 1
ATOM 1213 C CA . ALA A 1 155 ? -10.342 -4.557 4.266 1.00 92.62 155 ALA A CA 1
ATOM 1214 C C . ALA A 1 155 ? -10.853 -4.579 2.811 1.00 92.62 155 ALA A C 1
ATOM 1216 O O . ALA A 1 155 ? -11.951 -5.044 2.540 1.00 92.62 155 ALA A O 1
ATOM 1217 N N . ALA A 1 156 ? -10.081 -4.064 1.853 1.00 93.56 156 ALA A N 1
ATOM 1218 C CA . ALA A 1 156 ? -10.507 -3.914 0.455 1.00 93.56 156 ALA A CA 1
ATOM 1219 C C . ALA A 1 156 ? -11.877 -3.223 0.269 1.00 93.56 156 ALA A C 1
ATOM 1221 O O . ALA A 1 156 ? -12.585 -3.484 -0.702 1.00 93.56 156 ALA A O 1
ATOM 1222 N N . VAL A 1 157 ? -12.243 -2.318 1.183 1.00 94.94 157 VAL A N 1
ATOM 1223 C CA . VAL A 1 157 ? -13.326 -1.350 0.991 1.00 94.94 157 VAL A CA 1
ATOM 1224 C C . VAL A 1 157 ? -12.705 -0.024 0.562 1.00 94.94 157 VAL A C 1
ATOM 1226 O O . VAL A 1 157 ? -11.711 0.431 1.133 1.00 94.94 157 VAL A O 1
ATOM 1229 N N . ARG A 1 158 ? -13.270 0.583 -0.484 1.00 96.00 158 ARG A N 1
ATOM 1230 C CA . ARG A 1 158 ? -12.842 1.890 -0.989 1.00 96.00 158 ARG A CA 1
ATOM 1231 C C . ARG A 1 158 ? -13.312 2.981 -0.028 1.00 96.00 158 ARG A C 1
ATOM 1233 O O . ARG A 1 158 ? -14.512 3.173 0.125 1.00 96.00 158 ARG A O 1
ATOM 1240 N N . MET A 1 159 ? -12.368 3.746 0.505 1.00 95.81 159 MET A N 1
ATOM 1241 C CA . MET A 1 159 ? -12.622 4.996 1.220 1.00 95.81 159 MET A CA 1
ATOM 1242 C C . MET A 1 159 ? -12.341 6.160 0.265 1.00 95.81 159 MET A C 1
ATOM 1244 O O . MET A 1 159 ? -11.212 6.323 -0.212 1.00 95.81 159 MET A O 1
ATOM 1248 N N . ALA A 1 160 ? -13.377 6.930 -0.078 1.00 93.69 160 ALA A N 1
ATOM 1249 C CA . ALA A 1 160 ? -13.277 7.984 -1.084 1.00 93.69 160 ALA A CA 1
ATOM 1250 C C . ALA A 1 160 ? -12.393 9.141 -0.594 1.00 93.69 160 ALA A C 1
ATOM 1252 O O . ALA A 1 160 ? -12.613 9.703 0.477 1.00 93.69 160 ALA A O 1
ATOM 1253 N N . GLY A 1 161 ? -11.404 9.539 -1.395 1.00 90.69 161 GLY A N 1
ATOM 1254 C CA . GLY A 1 161 ? -10.440 10.584 -1.018 1.00 90.69 161 GLY A CA 1
ATOM 1255 C C . GLY A 1 161 ? -10.984 12.016 -0.979 1.00 90.69 161 GLY A C 1
ATOM 1256 O O . GLY A 1 161 ? -10.245 12.944 -0.657 1.00 90.69 161 GLY A O 1
ATOM 1257 N N . SER A 1 162 ? -12.242 12.219 -1.362 1.00 87.75 162 SER A N 1
ATOM 1258 C CA . SER A 1 162 ? -12.897 13.529 -1.460 1.00 87.75 162 SER A CA 1
ATOM 1259 C C . SER A 1 162 ? -13.948 13.769 -0.378 1.00 87.75 162 SER A C 1
ATOM 1261 O O . SER A 1 162 ? -14.576 14.824 -0.373 1.00 87.75 162 SER A O 1
ATOM 1263 N N . GLU A 1 163 ? -14.166 12.803 0.513 1.00 86.06 163 GLU A N 1
ATOM 1264 C CA . GLU A 1 163 ? -15.280 12.801 1.460 1.00 86.06 163 GLU A CA 1
ATOM 1265 C C . GLU A 1 163 ? -14.791 12.525 2.883 1.00 86.06 163 GLU A C 1
ATOM 1267 O O . GLU A 1 163 ? -13.716 11.963 3.083 1.00 86.06 163 GLU A O 1
ATOM 1272 N N . GLY A 1 164 ? -15.583 12.949 3.869 1.00 90.38 164 GLY A N 1
ATOM 1273 C CA . GLY A 1 164 ? -15.415 12.573 5.272 1.00 90.38 164 GLY A CA 1
ATOM 1274 C C . GLY A 1 164 ? -13.999 12.732 5.838 1.00 90.38 164 GLY A C 1
ATOM 1275 O O . GLY A 1 164 ? -13.238 13.639 5.484 1.00 90.38 164 GLY A O 1
ATOM 1276 N N . LEU A 1 165 ? -13.652 11.833 6.761 1.00 93.81 165 LEU A N 1
ATOM 1277 C CA . LEU A 1 165 ? -12.316 11.789 7.356 1.00 93.81 165 LEU A CA 1
ATOM 1278 C C . LEU A 1 165 ? -11.271 11.205 6.400 1.00 93.81 165 LEU A C 1
ATOM 1280 O O . LEU A 1 165 ? -10.098 11.567 6.510 1.00 93.81 165 LEU A O 1
ATOM 1284 N N . SER A 1 166 ? -11.665 10.366 5.440 1.00 93.88 166 SER A N 1
ATOM 1285 C CA . SER A 1 166 ? -10.753 9.794 4.446 1.00 93.88 166 SER A CA 1
ATOM 1286 C C . SER A 1 166 ? -10.083 10.862 3.588 1.00 93.88 166 SER A C 1
ATOM 1288 O O . SER A 1 166 ? -8.882 10.768 3.335 1.00 93.88 166 SER A O 1
ATOM 1290 N N . GLY A 1 167 ? -10.793 11.932 3.221 1.00 94.38 167 GLY A N 1
ATOM 1291 C CA . GLY A 1 167 ? -10.189 13.058 2.511 1.00 94.38 167 GLY A CA 1
ATOM 1292 C C . GLY A 1 167 ? -9.139 13.805 3.337 1.00 94.38 167 GLY A C 1
ATOM 1293 O O . GLY A 1 167 ? -8.050 14.100 2.840 1.00 94.38 167 GLY A O 1
ATOM 1294 N N . ILE A 1 168 ? -9.414 14.057 4.620 1.00 95.25 168 ILE A N 1
ATOM 1295 C CA . ILE A 1 168 ? -8.486 14.761 5.522 1.00 95.25 168 ILE A CA 1
ATOM 1296 C C . ILE A 1 168 ? -7.231 13.914 5.767 1.00 95.25 168 ILE A C 1
ATOM 1298 O O . ILE A 1 168 ? -6.103 14.386 5.592 1.00 95.25 168 ILE A O 1
ATOM 1302 N N . VAL A 1 169 ? -7.416 12.645 6.134 1.00 95.94 169 VAL A N 1
ATOM 1303 C CA . VAL A 1 169 ? -6.312 11.723 6.427 1.00 95.94 169 VAL A CA 1
ATOM 1304 C C . VAL A 1 169 ? -5.511 11.405 5.162 1.00 95.94 169 VAL A C 1
ATOM 1306 O O . VAL A 1 169 ? -4.279 11.392 5.199 1.00 95.94 169 VAL A O 1
ATOM 1309 N N . GLY A 1 170 ? -6.177 11.243 4.017 1.00 95.69 170 GLY A N 1
ATOM 1310 C CA . GLY A 1 170 ? -5.529 11.052 2.720 1.00 95.69 170 GLY A CA 1
ATOM 1311 C C . GLY A 1 170 ? -4.642 12.230 2.317 1.00 95.69 170 GLY A C 1
ATOM 1312 O O . GLY A 1 170 ? -3.521 12.019 1.849 1.00 95.69 170 GLY A O 1
ATOM 1313 N N . GLN A 1 171 ? -5.085 13.471 2.549 1.00 94.12 171 GLN A N 1
ATOM 1314 C CA . GLN A 1 171 ? -4.259 14.663 2.321 1.00 94.12 171 GLN A CA 1
ATOM 1315 C C . GLN A 1 171 ? -3.038 14.694 3.240 1.00 94.12 171 GLN A C 1
ATOM 1317 O O . GLN A 1 171 ? -1.929 14.949 2.770 1.00 94.12 171 GLN A O 1
ATOM 1322 N N . PHE A 1 172 ? -3.207 14.379 4.525 1.00 94.06 172 PHE A N 1
ATOM 1323 C CA . PHE A 1 172 ? -2.086 14.303 5.458 1.00 94.06 172 PHE A CA 1
ATOM 1324 C C . PHE A 1 172 ? -1.038 13.270 5.008 1.00 94.06 172 PHE A C 1
ATOM 1326 O O . PHE A 1 172 ? 0.139 13.603 4.874 1.00 94.06 172 PHE A O 1
ATOM 1333 N N . ILE A 1 173 ? -1.459 12.048 4.664 1.00 93.56 173 ILE A N 1
ATOM 1334 C CA . ILE A 1 173 ? -0.563 10.990 4.164 1.00 93.56 173 ILE A CA 1
ATOM 1335 C C . ILE A 1 173 ? 0.109 11.394 2.840 1.00 93.56 173 ILE A C 1
ATOM 1337 O O . ILE A 1 173 ? 1.296 11.128 2.640 1.00 93.56 173 ILE A O 1
ATOM 1341 N N . ARG A 1 174 ? -0.605 12.083 1.940 1.00 93.50 174 ARG A N 1
ATOM 1342 C CA . ARG A 1 174 ? -0.027 12.639 0.703 1.00 93.50 174 ARG A CA 1
ATOM 1343 C C . ARG A 1 174 ? 1.067 13.669 0.992 1.00 93.50 174 ARG A C 1
ATOM 1345 O O . ARG A 1 174 ? 2.087 13.694 0.308 1.00 93.50 174 ARG A O 1
ATOM 1352 N N . GLN A 1 175 ? 0.898 14.510 2.009 1.00 91.31 175 GLN A N 1
ATOM 1353 C CA . GLN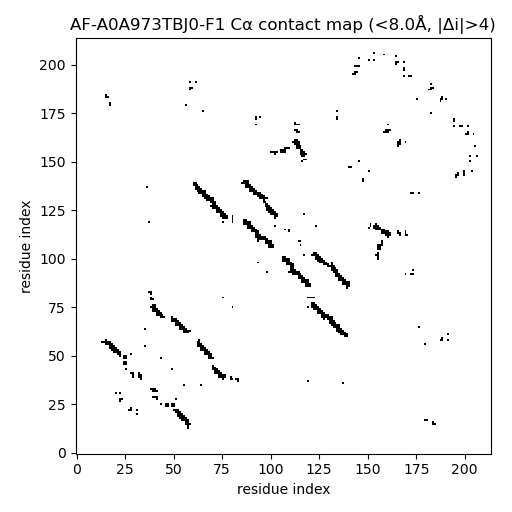 A 1 175 ? 1.957 15.438 2.415 1.00 91.31 175 GLN A CA 1
ATOM 1354 C C . GLN A 1 175 ? 3.169 14.689 2.978 1.00 91.31 175 GLN A C 1
ATOM 1356 O O . GLN A 1 175 ? 4.306 15.051 2.670 1.00 91.31 175 GLN A O 1
ATOM 1361 N N . LEU A 1 176 ? 2.956 13.590 3.710 1.00 85.12 176 LEU A N 1
ATOM 1362 C CA . LEU A 1 176 ? 4.051 12.725 4.156 1.00 85.12 176 LEU A CA 1
ATOM 1363 C C . LEU A 1 176 ? 4.822 12.105 2.980 1.00 85.12 176 LEU A C 1
ATOM 1365 O O . LEU A 1 176 ? 6.049 12.050 3.029 1.00 85.12 176 LEU A O 1
ATOM 1369 N N . SER A 1 177 ? 4.141 11.690 1.902 1.00 83.00 177 SER A N 1
ATOM 1370 C CA . SER A 1 177 ? 4.814 11.133 0.715 1.00 83.00 177 SER A CA 1
ATOM 1371 C C . SER A 1 177 ? 5.725 12.137 0.016 1.00 83.00 177 SER A C 1
ATOM 1373 O O . SER A 1 177 ? 6.833 11.794 -0.405 1.00 83.00 177 SER A O 1
ATOM 1375 N N . GLY A 1 178 ? 5.274 13.390 -0.078 1.00 84.44 178 GLY A N 1
ATOM 1376 C CA . GLY A 1 178 ? 6.063 14.477 -0.653 1.00 84.44 178 GLY A CA 1
ATOM 1377 C C . GLY A 1 178 ? 7.317 14.809 0.160 1.00 84.44 178 GLY A C 1
ATOM 1378 O O . GLY A 1 178 ? 8.330 15.168 -0.428 1.00 84.44 178 GLY A O 1
ATOM 1379 N N . ASN A 1 179 ? 7.268 14.615 1.482 1.00 85.25 179 ASN A N 1
ATOM 1380 C CA . ASN A 1 179 ? 8.268 15.108 2.436 1.00 85.25 179 ASN A CA 1
ATOM 1381 C C . ASN A 1 179 ? 8.935 13.977 3.239 1.00 85.25 179 ASN A C 1
ATOM 1383 O O . ASN A 1 179 ? 9.258 14.128 4.420 1.00 85.25 179 ASN A O 1
ATOM 1387 N N . LEU A 1 180 ? 9.133 12.809 2.616 1.00 85.25 180 LEU A N 1
ATOM 1388 C CA . LEU A 1 180 ? 9.763 11.653 3.265 1.00 85.25 180 LEU A CA 1
ATOM 1389 C C . LEU A 1 180 ? 11.161 11.955 3.822 1.00 85.25 180 LEU A C 1
ATOM 1391 O O . LEU A 1 180 ? 11.612 11.260 4.721 1.00 85.25 180 LEU A O 1
ATOM 1395 N N . ASP A 1 181 ? 11.884 12.934 3.292 1.00 85.75 181 ASP A N 1
ATOM 1396 C CA . ASP A 1 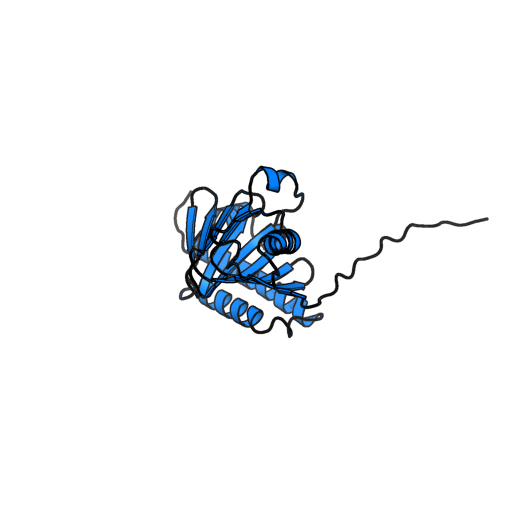181 ? 13.181 13.415 3.779 1.00 85.75 181 ASP A CA 1
ATOM 1397 C C . ASP A 1 181 ? 13.079 14.088 5.161 1.00 85.75 181 ASP A C 1
ATOM 1399 O O . ASP A 1 181 ? 13.923 13.831 6.027 1.00 85.75 181 ASP A O 1
ATOM 1403 N N . VAL A 1 182 ? 11.998 14.836 5.399 1.00 82.88 182 VAL A N 1
ATOM 1404 C CA . VAL A 1 182 ? 11.701 15.548 6.655 1.00 82.88 182 VAL A CA 1
ATOM 1405 C C . VAL A 1 182 ? 11.299 14.590 7.779 1.00 82.88 182 VAL A C 1
ATOM 1407 O O . VAL A 1 182 ? 11.487 14.889 8.956 1.00 82.88 182 VAL A O 1
ATOM 1410 N N . LEU A 1 183 ? 10.789 13.407 7.432 1.00 83.69 183 LEU A N 1
ATOM 1411 C CA . LEU A 1 183 ? 10.390 12.363 8.375 1.00 83.69 183 LEU A CA 1
ATOM 1412 C C . LEU A 1 183 ? 11.586 11.656 9.028 1.00 83.69 183 LEU A C 1
ATOM 1414 O O . LEU A 1 183 ? 11.761 10.457 8.877 1.00 83.69 183 LEU A O 1
ATOM 1418 N N . ASN A 1 184 ? 12.428 12.371 9.763 1.00 83.12 184 ASN A N 1
ATOM 1419 C CA . ASN A 1 184 ? 13.596 11.812 10.437 1.00 83.12 184 ASN A CA 1
ATOM 1420 C C . ASN A 1 184 ? 13.618 12.158 11.933 1.00 83.12 184 ASN A C 1
ATOM 1422 O O . ASN A 1 184 ? 12.944 13.079 12.403 1.00 83.12 184 ASN A O 1
ATOM 1426 N N . GLY A 1 185 ? 14.386 11.381 12.693 1.00 85.81 185 GLY A N 1
ATOM 1427 C CA . GLY A 1 185 ? 14.587 11.587 14.118 1.00 85.81 185 GLY A CA 1
ATOM 1428 C C . GLY A 1 185 ? 13.313 11.428 14.961 1.00 85.81 185 GLY A C 1
ATOM 1429 O O . GLY A 1 185 ? 12.301 10.881 14.509 1.00 85.81 185 GLY A O 1
ATOM 1430 N N . PRO A 1 186 ? 13.341 11.931 16.210 1.00 87.50 186 PRO A N 1
ATOM 1431 C CA . PRO A 1 186 ? 12.219 11.819 17.144 1.00 87.50 186 PRO A CA 1
ATOM 1432 C C . PRO A 1 186 ? 10.926 12.470 16.639 1.00 87.50 186 PRO A C 1
ATOM 1434 O O . PRO A 1 186 ? 9.838 11.939 16.854 1.00 87.50 186 PRO A O 1
ATOM 1437 N N . SER A 1 187 ? 11.028 13.608 15.947 1.00 87.25 187 SER A N 1
ATOM 1438 C CA . SER A 1 187 ? 9.865 14.301 15.381 1.00 87.25 187 SER A CA 1
ATOM 1439 C C . SER A 1 187 ? 9.220 13.499 14.250 1.00 87.25 187 SER A C 1
ATOM 1441 O O . SER A 1 187 ? 7.995 13.421 14.194 1.00 87.25 187 SER A O 1
ATOM 1443 N N . GLY A 1 188 ? 10.024 12.850 13.397 1.00 87.81 188 GLY A N 1
ATOM 1444 C CA . GLY A 1 188 ? 9.531 11.939 12.363 1.00 87.81 188 GLY A CA 1
ATOM 1445 C C . GLY A 1 188 ? 8.756 10.759 12.952 1.00 87.81 188 GLY A C 1
ATOM 1446 O O . GLY A 1 188 ? 7.632 10.502 12.525 1.00 87.81 188 GLY A O 1
ATOM 1447 N N . SER A 1 189 ? 9.301 10.104 13.985 1.00 88.38 189 SER A N 1
ATOM 1448 C CA . SER A 1 189 ? 8.603 9.030 14.714 1.00 88.38 189 SER A CA 1
ATOM 1449 C C . SER A 1 189 ? 7.267 9.495 15.302 1.00 88.38 189 SER A C 1
ATOM 1451 O O . SER A 1 189 ? 6.253 8.818 15.145 1.00 88.38 189 SER A O 1
ATOM 1453 N N . ARG A 1 190 ? 7.222 10.685 15.921 1.00 90.38 190 ARG A N 1
ATOM 1454 C CA . ARG A 1 190 ? 5.965 11.251 16.441 1.00 90.38 190 ARG A CA 1
ATOM 1455 C C . ARG A 1 190 ? 4.951 11.527 15.334 1.00 90.38 190 ARG A C 1
ATOM 1457 O O . ARG A 1 190 ? 3.767 11.278 15.525 1.00 90.38 190 ARG A O 1
ATOM 1464 N N . LEU A 1 191 ? 5.397 12.019 14.180 1.00 90.50 191 LEU A N 1
ATOM 1465 C CA . LEU A 1 191 ? 4.498 12.292 13.062 1.00 90.50 191 LEU A CA 1
ATOM 1466 C C . LEU A 1 191 ? 3.940 11.002 12.443 1.00 90.50 191 LEU A C 1
ATOM 1468 O O . LEU A 1 191 ? 2.774 10.969 12.060 1.00 90.50 191 LEU A O 1
ATOM 1472 N N . ALA A 1 192 ? 4.737 9.931 12.403 1.00 89.44 192 ALA A N 1
ATOM 1473 C CA . ALA A 1 192 ? 4.277 8.603 12.004 1.00 89.44 192 ALA A CA 1
ATOM 1474 C C . ALA A 1 192 ? 3.246 8.025 12.987 1.00 89.44 192 ALA A C 1
ATOM 1476 O O . ALA A 1 192 ? 2.223 7.504 12.551 1.00 89.44 192 ALA A O 1
ATOM 1477 N N . ALA A 1 193 ? 3.458 8.184 14.297 1.00 91.00 193 ALA A N 1
ATOM 1478 C CA . ALA A 1 193 ? 2.468 7.802 15.306 1.00 91.00 193 ALA A CA 1
ATOM 1479 C C . ALA A 1 193 ? 1.147 8.572 15.124 1.00 91.00 193 ALA A C 1
ATOM 1481 O O . ALA A 1 193 ? 0.089 7.958 15.043 1.00 91.00 193 ALA A O 1
ATOM 1482 N N . ASN A 1 194 ? 1.212 9.892 14.915 1.00 92.94 194 ASN A N 1
ATOM 1483 C CA . ASN A 1 194 ? 0.024 10.698 14.619 1.00 92.94 194 ASN A CA 1
ATOM 1484 C C . ASN A 1 194 ? -0.685 10.237 13.333 1.00 92.94 194 ASN A C 1
ATOM 1486 O O . ASN A 1 194 ? -1.910 10.286 13.254 1.00 92.94 194 ASN A O 1
ATOM 1490 N N . ALA A 1 195 ? 0.062 9.784 12.318 1.00 93.31 195 ALA A N 1
ATOM 1491 C CA . ALA A 1 195 ? -0.529 9.203 11.115 1.00 93.31 195 ALA A CA 1
ATOM 1492 C C . ALA A 1 195 ? -1.364 7.961 11.449 1.00 93.31 195 ALA A C 1
ATOM 1494 O O . ALA A 1 195 ? -2.469 7.822 10.932 1.00 93.31 195 ALA A O 1
ATOM 1495 N N . LEU A 1 196 ? -0.867 7.086 12.327 1.00 93.94 196 LEU A N 1
ATOM 1496 C CA . LEU A 1 196 ? -1.606 5.904 12.777 1.00 93.94 196 LEU A CA 1
ATOM 1497 C C . LEU A 1 196 ? -2.850 6.274 13.588 1.00 93.94 196 LEU A C 1
ATOM 1499 O O . LEU A 1 196 ? -3.906 5.696 13.342 1.00 93.94 196 LEU A O 1
ATOM 1503 N N . ASP A 1 197 ? -2.765 7.263 14.479 1.00 94.44 197 ASP A N 1
ATOM 1504 C CA . ASP A 1 197 ? -3.922 7.740 15.251 1.00 94.44 197 ASP A CA 1
ATOM 1505 C C . ASP A 1 197 ? -5.020 8.304 14.335 1.00 94.44 197 ASP A C 1
ATOM 1507 O O . ASP A 1 197 ? -6.207 7.996 14.488 1.00 94.44 197 ASP A O 1
ATOM 1511 N N . LEU A 1 198 ? -4.628 9.085 13.323 1.00 95.31 198 LEU A N 1
ATOM 1512 C CA . LEU A 1 198 ? -5.542 9.609 12.308 1.00 95.31 198 LEU A CA 1
ATOM 1513 C C . LEU A 1 198 ? -6.167 8.490 11.469 1.00 95.31 198 LEU A C 1
ATOM 1515 O O . LEU A 1 198 ? -7.374 8.506 11.231 1.00 95.31 198 LEU A O 1
ATOM 1519 N N . VAL A 1 199 ? -5.377 7.492 11.063 1.00 95.38 199 VAL A N 1
ATOM 1520 C CA . VAL A 1 199 ? -5.884 6.305 10.359 1.00 95.38 199 VAL A CA 1
ATOM 1521 C C . VAL A 1 199 ? -6.876 5.539 11.230 1.00 95.38 199 VAL A C 1
ATOM 1523 O O . VAL A 1 199 ? -7.948 5.187 10.750 1.00 95.38 199 VAL A O 1
ATOM 1526 N N . SER A 1 200 ? -6.574 5.332 12.512 1.00 94.44 200 SER A N 1
ATOM 1527 C CA . SER A 1 200 ? -7.483 4.680 13.459 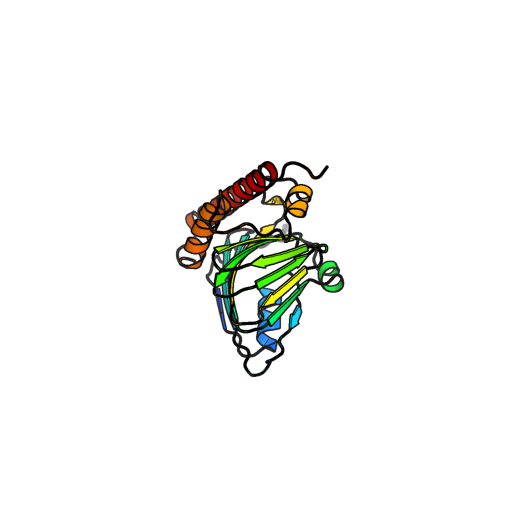1.00 94.44 200 SER A CA 1
ATOM 1528 C C . SER A 1 200 ? -8.799 5.453 13.600 1.00 94.44 200 SER A C 1
ATOM 1530 O O . SER A 1 200 ? -9.869 4.850 13.596 1.00 94.44 200 SER A O 1
ATOM 1532 N N . THR A 1 201 ? -8.733 6.784 13.669 1.00 93.81 201 THR A N 1
ATOM 1533 C CA . THR A 1 201 ? -9.914 7.659 13.757 1.00 93.81 201 THR A CA 1
ATOM 1534 C C . THR A 1 201 ? -10.771 7.574 12.492 1.00 93.81 201 THR A C 1
ATOM 1536 O O . THR A 1 201 ? -11.988 7.429 12.572 1.00 93.81 201 THR A O 1
ATOM 1539 N N . MET A 1 202 ? -10.139 7.619 11.316 1.00 94.69 202 MET A N 1
ATOM 1540 C CA . MET A 1 202 ? -10.816 7.466 10.027 1.00 94.69 202 MET A CA 1
ATOM 1541 C C . MET A 1 202 ? -11.517 6.109 9.927 1.00 94.69 202 MET A C 1
ATOM 1543 O O . MET A 1 202 ? -12.700 6.065 9.613 1.00 94.69 202 MET A O 1
ATOM 1547 N N . LEU A 1 203 ? -10.818 5.012 10.239 1.00 93.50 203 LEU A N 1
ATOM 1548 C CA . LEU A 1 203 ? -11.394 3.666 10.187 1.00 93.50 203 LEU A CA 1
ATOM 1549 C C . LEU A 1 203 ? -12.581 3.514 11.145 1.00 93.50 203 LEU A C 1
ATOM 1551 O O . LEU A 1 203 ? -13.551 2.849 10.800 1.00 93.50 203 LEU A O 1
ATOM 1555 N N . HIS A 1 204 ? -12.533 4.147 12.320 1.00 91.06 204 HIS A N 1
ATOM 1556 C CA . HIS A 1 204 ? -13.672 4.163 13.235 1.00 91.06 204 HIS A CA 1
ATOM 1557 C C . HIS A 1 204 ? -14.900 4.844 12.609 1.00 91.06 204 HIS A C 1
ATOM 1559 O O . HIS A 1 204 ? -15.993 4.289 12.656 1.00 91.06 204 HIS A O 1
ATOM 1565 N N . ALA A 1 205 ? -14.724 6.009 11.979 1.00 88.38 205 ALA A N 1
ATOM 1566 C CA . ALA A 1 205 ? -15.831 6.754 11.374 1.00 88.38 205 ALA A CA 1
ATOM 1567 C C . ALA A 1 205 ? -16.474 6.033 10.176 1.00 88.38 205 ALA A C 1
ATOM 1569 O O . ALA A 1 205 ? -17.688 6.097 10.005 1.00 88.38 205 ALA A O 1
ATOM 1570 N N . GLU A 1 206 ? -15.692 5.316 9.366 1.00 85.06 206 GLU A N 1
ATOM 1571 C CA . GLU A 1 206 ? -16.224 4.524 8.242 1.00 85.06 206 GLU A CA 1
ATOM 1572 C C . GLU A 1 206 ? -17.164 3.398 8.709 1.00 85.06 206 GLU A C 1
ATOM 1574 O O . GLU A 1 206 ? -18.108 3.026 8.005 1.00 85.06 206 GLU A O 1
ATOM 1579 N N . MET A 1 207 ? -16.960 2.877 9.924 1.00 77.38 207 MET A N 1
ATOM 1580 C CA . MET A 1 207 ? -17.892 1.917 10.519 1.00 77.38 207 MET A CA 1
ATOM 1581 C C . MET A 1 207 ? -19.202 2.580 10.942 1.00 77.38 207 MET A C 1
ATOM 1583 O O . MET A 1 207 ? -20.266 2.018 10.694 1.00 77.38 207 MET A O 1
ATOM 1587 N N . ASP A 1 208 ? -19.142 3.780 11.526 1.00 71.62 208 ASP A N 1
ATOM 1588 C CA . ASP A 1 208 ? -20.337 4.519 11.957 1.00 71.62 208 ASP A CA 1
ATOM 1589 C C . ASP A 1 208 ? -21.232 4.906 10.762 1.00 71.62 208 ASP A C 1
ATOM 1591 O O . ASP A 1 208 ? -22.457 4.959 10.878 1.00 71.62 208 ASP A O 1
ATOM 1595 N N . ILE A 1 209 ? -20.624 5.128 9.592 1.00 61.28 209 ILE A N 1
ATOM 1596 C CA . ILE A 1 209 ? -21.315 5.451 8.333 1.00 61.28 209 ILE A CA 1
ATOM 1597 C C . ILE A 1 209 ? -21.901 4.197 7.657 1.00 61.28 209 ILE A C 1
ATOM 1599 O O . ILE A 1 209 ? -22.745 4.321 6.768 1.00 61.28 209 ILE A O 1
ATOM 1603 N N . THR A 1 210 ? -21.539 2.989 8.105 1.00 53.91 210 THR A N 1
ATOM 1604 C CA . THR A 1 210 ? -22.080 1.721 7.592 1.00 53.91 210 THR A CA 1
ATOM 1605 C C . THR A 1 210 ? -23.110 1.123 8.571 1.00 53.91 210 THR A C 1
ATOM 1607 O O . THR A 1 210 ? -22.824 0.118 9.228 1.00 53.91 210 THR A O 1
ATOM 1610 N N . PRO A 1 211 ? -24.336 1.676 8.707 1.00 37.66 211 PRO A N 1
ATOM 1611 C CA . PRO A 1 211 ? -25.363 1.043 9.519 1.00 37.66 211 PRO A CA 1
ATOM 1612 C C . PRO A 1 211 ? -25.849 -0.233 8.818 1.00 37.66 211 PRO A C 1
ATOM 1614 O O . PRO A 1 211 ? -26.481 -0.182 7.765 1.00 37.66 211 PRO A O 1
ATOM 1617 N N . GLY A 1 212 ? -25.580 -1.387 9.432 1.00 47.56 212 GLY A N 1
ATOM 1618 C CA . GLY A 1 212 ? -26.244 -2.650 9.102 1.00 47.56 212 GLY A CA 1
ATOM 1619 C C . GLY A 1 212 ? -25.399 -3.653 8.322 1.00 47.56 212 GLY A C 1
ATOM 1620 O O . GLY A 1 212 ? -25.625 -3.873 7.138 1.00 47.56 212 GLY A O 1
ATOM 1621 N N . ARG A 1 213 ? -24.500 -4.344 9.026 1.00 45.25 213 ARG A N 1
ATOM 1622 C CA . ARG A 1 213 ? -24.104 -5.733 8.737 1.00 45.25 213 ARG A CA 1
ATOM 1623 C C . ARG A 1 213 ? -23.790 -6.441 10.064 1.00 45.25 213 ARG A C 1
ATOM 1625 O O . ARG A 1 213 ? -22.639 -6.711 10.384 1.00 45.25 213 ARG A O 1
ATOM 1632 N N . MET A 1 214 ? -24.842 -6.656 10.858 1.00 37.78 214 MET A N 1
ATOM 1633 C CA . MET A 1 214 ? -24.943 -7.840 11.726 1.00 37.78 214 MET A CA 1
ATOM 1634 C C . MET A 1 214 ? -25.480 -8.996 10.884 1.00 37.78 214 MET A C 1
ATOM 1636 O O . MET A 1 214 ? -25.124 -10.151 11.192 1.00 37.78 214 MET A O 1
#

Radius of gyration: 18.17 Å; Cα contacts (8 Å, |Δi|>4): 423; chains: 1; bounding box: 64×36×61 Å

Nearest PDB structures (foldseek):
  5nla-assembly1_A  TM=8.772E-01  e=7.281E-14  Sinorhizobium meliloti 1021
  4axo-assembly1_A  TM=7.553E-01  e=1.35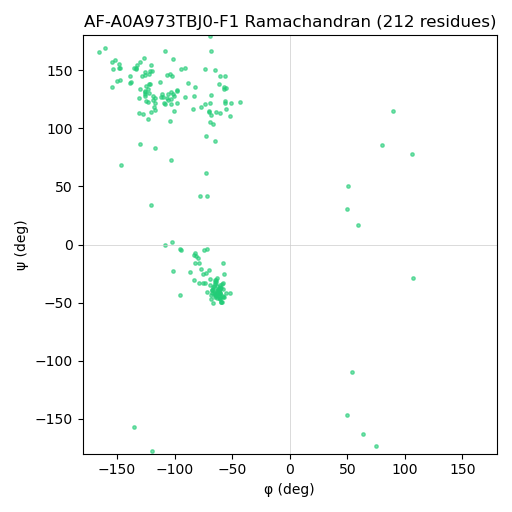3E-05  Clostridioides difficile 630
  1sfn-assembly1_A  TM=6.296E-01  e=2.845E-05  Deinococcus radiodurans
  2h0v-assembly1_B  TM=6.591E-01  e=4.495E-05  Bacillus subtilis
  8hfb-assembly1_B  TM=5.681E-01  e=1.701E-05  Bacillus subtilis

pLDDT: mean 88.31, std 17.51, range [27.66, 98.69]

Foldseek 3Di:
DDDDDDDDDPDPPPAQDWDKDKQPWVVSVQVVVVVQAQHKGKDFPCGPPKTKMWTWGDQPQKIKIKIWIFWMKIKQDPVSLVVDDFKKKKKKAWQAAWKWKDFPNAIAIHHHQKIFMAISNGIMMIGGGGITIMIMMIGGCVLAPDPSVLSNVRGNPIDHCVDDLSVVLSVLSVVCVVPVVVLDDPVNNVSSSVSRVSVNVRSVVVVVVDPDDD